Protein AF-A0A0Q8MGS6-F1 (afdb_monomer_lite)

pLDDT: mean 70.95, std 17.88, range [28.62, 94.44]

Foldseek 3Di:
DDPPDPDPVPLLVLLVVLLVVLLVVLVVVLVVVVVPDDLVSSLVVLQVQLVVLLADLFLSSLSNSVQSNQQSVCSVVVHHRCPCVVVVSDPVPFDDPVLLVVLCVLLVVDDDPLVLLVVNLVVLLVVLVVVPDDPVVSLVVSLVVLVSRLSSLVVRLSGPVRPHDSVSSNSSVSNNVSSVVVSVVSPPPPPPPPDDDDDDDDDDDDDDDDDDDDDDDD

Secondary structure (DSSP, 8-state):
----PPPHHHHHHHHHHHHHHHHHHHHHHHHHHHTTS-HHHHHHHHHHHHHHHTT-S-HHHHHHHHHHHHHHHHHHTTSPTTTTGGGGG-GGGPPPHHHHHHHHHHHTTPPPPHHHHHHHHHHHHHHHHHT---HHHHHHHHHHHHHHHHHHHHHHTT-TTS---HHHHHHHHHHHHHHHHHHHHHS---------PPP-------------------

Structure (mmCIF, N/CA/C/O backbone):
data_AF-A0A0Q8MGS6-F1
#
_entry.id   AF-A0A0Q8MGS6-F1
#
loop_
_atom_site.group_PDB
_atom_site.id
_atom_site.type_symbol
_atom_site.label_atom_id
_atom_site.label_alt_id
_atom_site.label_comp_id
_atom_site.label_asym_id
_atom_site.label_entity_id
_atom_site.label_seq_id
_atom_site.pdbx_PDB_ins_code
_atom_site.Cartn_x
_atom_site.Cartn_y
_atom_site.Cartn_z
_atom_site.occupancy
_atom_site.B_iso_or_equiv
_atom_site.auth_seq_id
_atom_site.auth_comp_id
_atom_site.auth_asym_id
_atom_site.auth_atom_id
_atom_site.pdbx_PDB_model_num
ATOM 1 N N . MET A 1 1 ? 35.140 -7.100 -9.677 1.00 34.22 1 MET A N 1
ATOM 2 C CA . MET A 1 1 ? 33.732 -6.652 -9.691 1.00 34.22 1 MET A CA 1
ATOM 3 C C . MET A 1 1 ? 33.364 -6.262 -8.269 1.00 34.22 1 MET A C 1
ATOM 5 O O . MET A 1 1 ? 33.044 -7.124 -7.466 1.00 34.22 1 MET A O 1
ATOM 9 N N . THR A 1 2 ? 33.538 -4.992 -7.910 1.00 31.31 2 THR A N 1
ATOM 10 C CA . THR A 1 2 ? 33.177 -4.478 -6.583 1.00 31.31 2 THR A CA 1
ATOM 11 C C . THR A 1 2 ? 31.706 -4.091 -6.613 1.00 31.31 2 THR A C 1
ATOM 13 O O . THR A 1 2 ? 31.355 -3.016 -7.091 1.00 31.31 2 THR A O 1
ATOM 16 N N . SER A 1 3 ? 30.851 -5.006 -6.158 1.00 33.94 3 SER A N 1
ATOM 17 C CA . SER A 1 3 ? 29.476 -4.692 -5.777 1.00 33.94 3 SER A CA 1
ATOM 18 C C . SER A 1 3 ? 29.542 -3.797 -4.546 1.00 33.94 3 SER A C 1
ATOM 20 O O . SER A 1 3 ? 29.720 -4.278 -3.429 1.00 33.94 3 SER A O 1
ATOM 22 N N . THR A 1 4 ? 29.481 -2.486 -4.749 1.00 37.59 4 THR A N 1
ATOM 23 C CA . THR A 1 4 ? 29.296 -1.521 -3.669 1.00 37.59 4 THR A CA 1
ATOM 24 C C . THR A 1 4 ? 27.859 -1.679 -3.182 1.00 37.59 4 THR A C 1
ATOM 26 O O . THR A 1 4 ? 26.944 -1.063 -3.723 1.00 37.59 4 THR A O 1
ATOM 29 N N . SER A 1 5 ? 27.643 -2.559 -2.200 1.00 38.12 5 SER A N 1
ATOM 30 C CA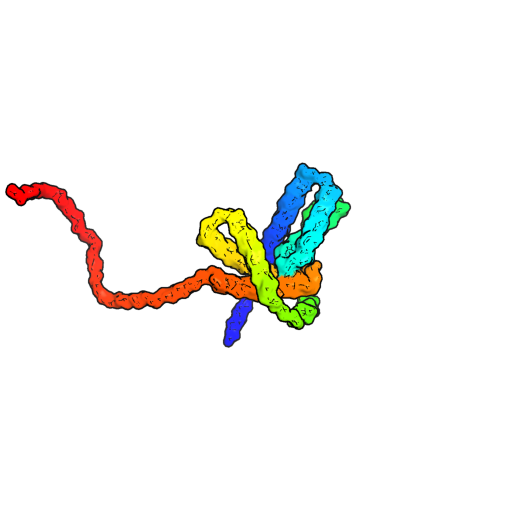 . SER A 1 5 ? 26.389 -2.559 -1.449 1.00 38.12 5 SER A CA 1
ATOM 31 C C . SER A 1 5 ? 26.172 -1.144 -0.907 1.00 38.12 5 SER A C 1
ATOM 33 O O . SER A 1 5 ? 27.113 -0.576 -0.338 1.00 38.12 5 SER A O 1
ATOM 35 N N . PRO A 1 6 ? 24.984 -0.543 -1.084 1.00 40.66 6 PRO A N 1
ATOM 36 C CA . PRO A 1 6 ? 24.684 0.715 -0.423 1.00 40.66 6 PRO A CA 1
ATOM 37 C C . PRO A 1 6 ? 24.857 0.524 1.093 1.00 40.66 6 PRO A C 1
ATOM 39 O O . PRO A 1 6 ? 24.578 -0.565 1.607 1.00 40.66 6 PRO A O 1
ATOM 42 N N . PRO A 1 7 ? 25.352 1.539 1.823 1.00 42.97 7 PRO A N 1
ATOM 43 C CA . PRO A 1 7 ? 25.449 1.457 3.272 1.00 42.97 7 PRO A CA 1
ATOM 44 C C . PRO A 1 7 ? 24.048 1.174 3.814 1.00 42.97 7 PRO A C 1
ATOM 46 O O . PRO A 1 7 ? 23.102 1.897 3.499 1.00 42.97 7 PRO A O 1
ATOM 49 N N . VAL A 1 8 ? 23.938 0.098 4.593 1.00 49.09 8 VAL A N 1
ATOM 50 C CA . VAL A 1 8 ? 22.684 -0.510 5.068 1.00 49.09 8 VAL A CA 1
ATOM 51 C C . VAL A 1 8 ? 21.695 0.528 5.633 1.00 49.09 8 VAL A C 1
ATOM 53 O O . VAL A 1 8 ? 20.499 0.381 5.449 1.00 49.09 8 VAL A O 1
ATOM 56 N N . GLY A 1 9 ? 22.166 1.654 6.185 1.00 48.03 9 GLY A N 1
ATOM 57 C CA . GLY A 1 9 ? 21.299 2.721 6.705 1.00 48.03 9 GLY A CA 1
ATOM 58 C C . GLY A 1 9 ? 20.626 3.657 5.682 1.00 48.03 9 GLY A C 1
ATOM 59 O O . GLY A 1 9 ? 19.610 4.260 6.014 1.00 48.03 9 GLY A O 1
ATOM 60 N N . ILE A 1 10 ? 21.141 3.816 4.454 1.00 44.06 10 ILE A N 1
ATOM 61 C CA . ILE A 1 10 ? 20.558 4.772 3.482 1.00 44.06 10 ILE A CA 1
ATOM 62 C C . ILE A 1 10 ? 19.331 4.176 2.788 1.00 44.06 10 ILE A C 1
ATOM 64 O O . ILE A 1 10 ? 18.312 4.851 2.661 1.00 44.06 10 ILE A O 1
ATOM 68 N N . ALA A 1 11 ? 19.411 2.910 2.368 1.00 48.91 11 ALA A N 1
ATOM 69 C CA . ALA A 1 11 ? 18.271 2.210 1.777 1.00 48.91 11 ALA A CA 1
ATOM 70 C C . ALA A 1 11 ? 17.111 2.123 2.782 1.00 48.91 11 ALA A C 1
ATOM 72 O O . ALA A 1 11 ? 15.979 2.455 2.441 1.00 48.91 11 ALA A O 1
ATOM 73 N N . ASP A 1 12 ? 17.420 1.809 4.042 1.00 57.38 12 ASP A N 1
ATOM 74 C CA . ASP A 1 12 ? 16.446 1.748 5.133 1.00 57.38 12 ASP A CA 1
ATOM 75 C C . ASP A 1 12 ? 15.778 3.109 5.396 1.00 57.38 12 ASP A C 1
ATOM 77 O O . ASP A 1 12 ? 14.566 3.184 5.594 1.00 57.38 12 ASP A O 1
ATOM 81 N N . SER A 1 13 ? 16.537 4.208 5.320 1.00 55.41 13 SER A N 1
ATOM 82 C CA . SER A 1 13 ? 15.996 5.564 5.472 1.00 55.41 13 SER A CA 1
ATOM 83 C C . SER A 1 13 ? 15.056 5.966 4.329 1.00 55.41 13 SER A C 1
ATOM 85 O O . SER A 1 13 ? 14.054 6.637 4.581 1.00 55.41 13 SER A O 1
ATOM 87 N N . ILE A 1 14 ? 15.340 5.549 3.091 1.00 57.59 14 ILE A N 1
ATOM 88 C CA . ILE A 1 14 ? 14.488 5.835 1.924 1.00 57.59 14 ILE A CA 1
ATOM 89 C C . ILE A 1 14 ? 13.195 5.015 1.991 1.00 57.59 14 ILE A C 1
ATOM 91 O O . ILE A 1 14 ? 12.114 5.575 1.814 1.00 57.59 14 ILE A O 1
ATOM 95 N N . VAL A 1 15 ? 13.284 3.720 2.323 1.00 62.41 15 VAL A N 1
ATOM 96 C CA . VAL A 1 15 ? 12.106 2.865 2.560 1.00 62.41 15 VAL A CA 1
ATOM 97 C C . VAL A 1 15 ? 11.234 3.465 3.661 1.00 62.41 15 VAL A C 1
ATOM 99 O O . VAL A 1 15 ? 10.028 3.615 3.474 1.00 62.41 15 VAL A O 1
ATOM 102 N N . ALA A 1 16 ? 11.840 3.867 4.782 1.00 62.50 16 ALA A N 1
ATOM 103 C CA . ALA A 1 16 ? 11.127 4.496 5.888 1.00 62.50 16 ALA A CA 1
ATOM 104 C C . ALA A 1 16 ? 10.460 5.815 5.470 1.00 62.50 16 ALA A C 1
ATOM 106 O O . ALA A 1 16 ? 9.315 6.058 5.839 1.00 62.50 16 ALA A O 1
ATOM 107 N N . SER A 1 17 ? 11.130 6.644 4.665 1.00 64.00 17 SER A N 1
ATOM 108 C CA . SER A 1 17 ? 10.582 7.915 4.177 1.00 64.00 17 SER A CA 1
ATOM 109 C C . SER A 1 17 ? 9.400 7.719 3.222 1.00 64.00 17 SER A C 1
ATOM 111 O O . SER A 1 17 ? 8.359 8.360 3.379 1.00 64.00 17 SER A O 1
ATOM 113 N N . ALA A 1 18 ? 9.517 6.802 2.264 1.00 64.50 18 ALA A N 1
ATOM 114 C CA . ALA A 1 18 ? 8.455 6.531 1.305 1.00 64.50 18 ALA A CA 1
ATOM 115 C C . ALA A 1 18 ? 7.261 5.814 1.966 1.00 64.50 18 ALA A C 1
ATOM 117 O O . ALA A 1 18 ? 6.106 6.085 1.630 1.00 64.50 18 ALA A O 1
ATOM 118 N N . ALA A 1 19 ? 7.527 4.975 2.971 1.00 68.94 19 ALA A N 1
ATOM 119 C CA . ALA A 1 19 ? 6.492 4.396 3.809 1.00 68.94 19 ALA A CA 1
ATOM 120 C C . ALA A 1 19 ? 5.789 5.458 4.667 1.00 68.94 19 ALA A C 1
ATOM 122 O O . ALA A 1 19 ? 4.561 5.510 4.677 1.00 68.94 19 ALA A O 1
ATOM 123 N N . ALA A 1 20 ? 6.551 6.348 5.317 1.00 71.19 20 ALA A N 1
ATOM 124 C CA . ALA A 1 20 ? 6.037 7.494 6.070 1.00 71.19 20 ALA A CA 1
ATOM 125 C C . ALA A 1 20 ? 5.093 8.357 5.223 1.00 71.19 20 ALA A C 1
ATOM 127 O O . ALA A 1 20 ? 4.011 8.703 5.689 1.00 71.19 20 ALA A O 1
ATOM 128 N N . ALA A 1 21 ? 5.449 8.636 3.966 1.00 74.12 21 ALA A N 1
ATOM 129 C CA . ALA A 1 21 ? 4.588 9.378 3.049 1.00 74.12 21 ALA A CA 1
ATOM 130 C C . ALA A 1 21 ? 3.230 8.685 2.830 1.00 74.12 21 ALA A C 1
ATOM 132 O O . ALA A 1 21 ? 2.192 9.328 2.954 1.00 74.12 21 ALA A O 1
ATOM 133 N N . ALA A 1 22 ? 3.214 7.369 2.593 1.00 75.88 22 ALA A N 1
ATOM 134 C CA . ALA A 1 22 ? 1.966 6.622 2.423 1.00 75.88 22 ALA A CA 1
ATOM 135 C C . ALA A 1 22 ? 1.060 6.689 3.666 1.00 75.88 22 ALA A C 1
ATOM 137 O O . ALA A 1 22 ? -0.162 6.739 3.546 1.00 75.88 22 ALA A O 1
ATOM 138 N N . ILE A 1 23 ? 1.654 6.711 4.859 1.00 80.94 23 ILE A N 1
ATOM 139 C CA . ILE A 1 23 ? 0.925 6.782 6.133 1.00 80.94 23 ILE A CA 1
ATOM 140 C C . ILE A 1 23 ? 0.380 8.183 6.381 1.00 80.94 23 ILE A C 1
ATOM 142 O O . ILE A 1 23 ? -0.738 8.312 6.870 1.00 80.94 23 ILE A O 1
ATOM 146 N N . ILE A 1 24 ? 1.142 9.221 6.028 1.00 82.50 24 ILE A N 1
ATOM 147 C CA . ILE A 1 24 ? 0.668 10.609 6.062 1.00 82.50 24 ILE A CA 1
ATOM 148 C C . ILE A 1 24 ? -0.557 10.751 5.154 1.00 82.50 24 ILE A C 1
ATOM 150 O O . ILE A 1 24 ? -1.578 11.262 5.604 1.00 82.50 24 ILE A O 1
ATOM 154 N N . GLU A 1 25 ? -0.503 10.210 3.933 1.00 84.62 25 GLU A N 1
ATOM 155 C CA . GLU A 1 25 ? -1.639 10.221 3.001 1.00 84.62 25 GLU A CA 1
ATOM 156 C C . GLU A 1 25 ? -2.880 9.528 3.608 1.00 84.62 25 GLU A C 1
ATOM 158 O O . GLU A 1 25 ? -3.993 10.046 3.521 1.00 84.62 25 GLU A O 1
ATOM 163 N N . VAL A 1 26 ? -2.703 8.393 4.298 1.00 86.38 26 VAL A N 1
ATOM 164 C CA . VAL A 1 26 ? -3.802 7.709 5.008 1.00 86.38 26 VAL A CA 1
ATOM 165 C C . VAL A 1 26 ? -4.332 8.539 6.178 1.00 86.38 26 VAL A C 1
ATOM 167 O O . VAL A 1 26 ? -5.541 8.610 6.398 1.00 86.38 26 VAL A O 1
ATOM 170 N N . HIS A 1 27 ? -3.451 9.191 6.932 1.00 86.56 27 HIS A N 1
ATOM 171 C CA . HIS A 1 27 ? -3.838 10.055 8.042 1.00 86.56 27 HIS A CA 1
ATOM 172 C C . HIS A 1 27 ? -4.691 11.242 7.566 1.00 86.56 27 HIS A C 1
ATOM 174 O O . HIS A 1 27 ? -5.727 11.544 8.164 1.00 86.56 27 HIS A O 1
ATOM 180 N N . GLU A 1 28 ? -4.299 11.876 6.460 1.00 86.94 28 GLU A N 1
ATOM 181 C CA . GLU A 1 28 ? -5.063 12.944 5.810 1.00 86.94 28 GLU A CA 1
ATOM 182 C C . GLU A 1 28 ? -6.435 12.455 5.331 1.00 86.94 28 GLU A C 1
ATOM 184 O O . GLU A 1 28 ? -7.446 13.123 5.570 1.00 86.94 28 GLU A O 1
ATOM 189 N N . GLU A 1 29 ? -6.497 11.265 4.728 1.00 88.75 29 GLU A N 1
ATOM 190 C CA . GLU A 1 29 ? -7.748 10.645 4.283 1.00 88.75 29 GLU A CA 1
ATOM 191 C C . GLU A 1 29 ? -8.711 10.400 5.456 1.00 88.75 29 GLU A C 1
ATOM 193 O O . GLU A 1 29 ? -9.878 10.797 5.402 1.00 88.75 29 GLU A O 1
ATOM 198 N N . ILE A 1 30 ? -8.219 9.826 6.559 1.00 88.50 30 ILE A N 1
ATOM 199 C CA . ILE A 1 30 ? -9.007 9.598 7.781 1.00 88.50 30 ILE A CA 1
ATOM 200 C C . ILE A 1 30 ? -9.549 10.922 8.325 1.00 88.50 30 ILE A C 1
ATOM 202 O O . ILE A 1 30 ? -10.732 11.014 8.669 1.00 88.50 30 ILE A O 1
ATOM 206 N N . HIS A 1 31 ? -8.710 11.960 8.378 1.00 86.56 31 HIS A N 1
ATOM 207 C CA . HIS A 1 31 ? -9.130 13.292 8.802 1.00 86.56 31 HIS A CA 1
ATOM 208 C C . HIS A 1 31 ? -10.197 13.890 7.883 1.00 86.56 31 HIS A C 1
ATOM 210 O O . HIS A 1 31 ? -11.137 14.516 8.378 1.00 86.56 31 HIS A O 1
ATOM 216 N N . GLY A 1 32 ? -10.088 13.687 6.570 1.00 87.00 32 GLY A N 1
ATOM 217 C CA . GLY A 1 32 ? -11.106 14.086 5.601 1.00 87.00 32 GLY A CA 1
ATOM 218 C C . GLY A 1 32 ? -12.437 13.370 5.837 1.00 87.00 32 GLY A C 1
ATOM 219 O O . GLY A 1 32 ? -13.481 14.014 5.942 1.00 87.00 32 GLY A O 1
ATOM 220 N N . LEU A 1 33 ? -12.409 12.047 6.004 1.00 88.31 33 LEU A N 1
ATOM 221 C CA . LEU A 1 33 ? -13.602 11.229 6.241 1.00 88.31 33 LEU A CA 1
ATOM 222 C C . LEU A 1 33 ? -14.304 11.573 7.560 1.00 88.31 33 LEU A C 1
ATOM 224 O O . LEU A 1 33 ? -15.536 11.642 7.604 1.00 88.31 33 LEU A O 1
ATOM 228 N N . ALA A 1 34 ? -13.533 11.835 8.617 1.00 85.69 34 ALA A N 1
ATOM 229 C CA . ALA A 1 34 ? -14.054 12.180 9.938 1.00 85.69 34 ALA A CA 1
ATOM 230 C C . ALA A 1 34 ? -14.862 13.491 9.958 1.00 85.69 34 ALA A C 1
ATOM 232 O O . ALA A 1 34 ? -15.681 13.686 10.853 1.00 85.69 34 ALA A O 1
ATOM 233 N N . ARG A 1 35 ? -14.690 14.376 8.965 1.00 85.75 35 ARG A N 1
ATOM 234 C CA . ARG A 1 35 ? -15.486 15.612 8.835 1.00 85.75 35 ARG A CA 1
ATOM 235 C C . ARG A 1 35 ? -16.927 15.363 8.388 1.00 85.75 35 ARG A C 1
ATOM 237 O O . ARG A 1 35 ? -17.777 16.224 8.594 1.00 85.75 35 ARG A O 1
ATOM 244 N N . HIS A 1 36 ? -17.202 14.218 7.765 1.00 80.88 36 HIS A N 1
ATOM 245 C CA . HIS A 1 36 ? -18.463 13.965 7.058 1.00 80.88 36 HIS A CA 1
ATOM 246 C C . HIS A 1 36 ? -19.200 12.705 7.528 1.00 80.88 36 HIS A C 1
ATOM 248 O O . HIS A 1 36 ? -20.311 12.444 7.068 1.00 80.88 36 HIS A O 1
ATOM 254 N N . ALA A 1 37 ? -18.602 11.906 8.413 1.00 83.62 37 ALA A N 1
ATOM 255 C CA . ALA A 1 37 ? -19.182 10.657 8.891 1.00 83.62 37 ALA A CA 1
ATOM 256 C C . ALA A 1 37 ? -18.892 10.424 10.379 1.00 83.62 37 ALA A C 1
ATOM 258 O O . ALA A 1 37 ? -17.835 10.782 10.893 1.00 83.62 37 ALA A O 1
ATOM 259 N N . GLY A 1 38 ? -19.824 9.756 11.065 1.00 87.81 38 GLY A N 1
ATOM 260 C CA . GLY A 1 38 ? -19.565 9.208 12.395 1.00 87.81 38 GLY A CA 1
ATOM 261 C C . GLY A 1 38 ? -18.533 8.074 12.346 1.00 87.81 38 GLY A C 1
ATOM 262 O O . GLY A 1 38 ? -18.307 7.471 11.296 1.00 87.81 38 GLY A O 1
ATOM 263 N N . ARG A 1 39 ? -17.939 7.737 13.498 1.00 88.12 39 ARG A N 1
ATOM 264 C CA . ARG A 1 39 ? -16.854 6.742 13.626 1.00 88.12 39 ARG A CA 1
ATOM 265 C C . ARG A 1 39 ? -17.128 5.427 12.889 1.00 88.12 39 ARG A C 1
ATOM 267 O O . ARG A 1 39 ? -16.263 4.957 12.164 1.00 88.12 39 ARG A O 1
ATOM 274 N N . ALA A 1 40 ? -18.326 4.858 13.036 1.00 89.81 40 ALA A N 1
ATOM 275 C CA . ALA A 1 40 ? -18.696 3.612 12.360 1.00 89.81 40 ALA A CA 1
ATOM 276 C C . ALA A 1 40 ? -18.679 3.742 10.824 1.00 89.81 40 ALA A C 1
ATOM 278 O O . ALA A 1 40 ? -18.224 2.834 10.135 1.00 89.81 40 ALA A O 1
ATOM 279 N N . GLY A 1 41 ? -19.113 4.889 10.291 1.00 91.88 41 GLY A N 1
ATOM 280 C CA . GLY A 1 41 ? -19.060 5.178 8.857 1.00 91.88 41 GLY A CA 1
ATOM 281 C C . GLY A 1 41 ? -17.633 5.379 8.346 1.00 91.88 41 GLY A C 1
ATOM 282 O O . GLY A 1 41 ? -17.310 4.917 7.256 1.00 91.88 41 GLY A O 1
ATOM 283 N N . VAL A 1 42 ? -16.760 6.006 9.145 1.00 92.94 42 VAL A N 1
ATOM 284 C CA . VAL A 1 42 ? -15.324 6.105 8.831 1.00 92.94 42 VAL A CA 1
ATOM 285 C C . VAL A 1 42 ? -14.700 4.710 8.786 1.00 92.94 42 VAL A C 1
ATOM 287 O O . VAL A 1 42 ? -14.099 4.359 7.781 1.00 92.94 42 VAL A O 1
ATOM 290 N N . VAL A 1 43 ? -14.912 3.878 9.813 1.00 94.12 43 VAL A N 1
ATOM 291 C CA . VAL A 1 43 ? -14.402 2.494 9.861 1.00 94.12 43 VAL A CA 1
ATOM 292 C C . VAL A 1 43 ? -14.833 1.687 8.634 1.00 94.12 43 VAL A C 1
ATOM 294 O O . VAL A 1 43 ? -13.999 1.019 8.027 1.00 94.12 43 VAL A O 1
ATOM 297 N N . ALA A 1 44 ? -16.110 1.760 8.246 1.00 93.56 44 ALA A N 1
ATOM 298 C CA . ALA A 1 44 ? -16.617 1.046 7.074 1.00 93.56 44 ALA A CA 1
ATOM 299 C C . ALA A 1 44 ? -15.910 1.481 5.779 1.00 93.56 44 ALA A C 1
ATOM 301 O O .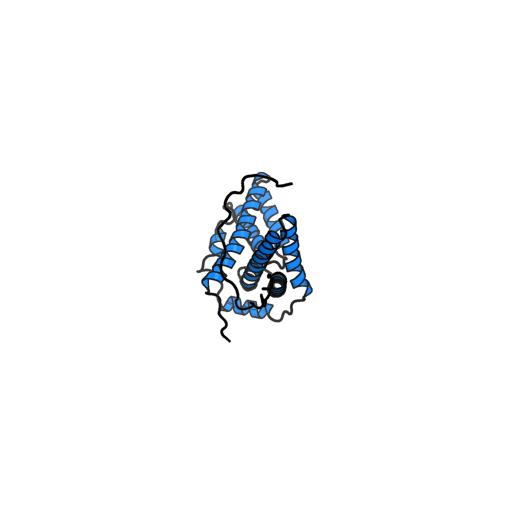 ALA A 1 44 ? -15.438 0.626 5.033 1.00 93.56 44 ALA A O 1
ATOM 302 N N . ARG A 1 45 ? -15.760 2.794 5.557 1.00 93.88 45 ARG A N 1
ATOM 303 C CA . ARG A 1 45 ? -15.073 3.335 4.372 1.00 93.88 45 ARG A CA 1
ATOM 304 C C . ARG A 1 45 ? -13.590 2.987 4.330 1.00 93.88 45 ARG A C 1
ATOM 306 O O . ARG A 1 45 ? -13.083 2.643 3.271 1.00 93.88 45 ARG A O 1
ATOM 313 N N . LEU A 1 46 ? -12.899 3.041 5.470 1.00 93.25 46 LEU A N 1
ATOM 314 C CA . LEU A 1 46 ? -11.489 2.651 5.539 1.00 93.25 46 LEU A CA 1
ATOM 315 C C . LEU A 1 46 ? -11.306 1.174 5.168 1.00 93.25 46 LEU A C 1
ATOM 317 O O . LEU A 1 46 ? -10.375 0.846 4.443 1.00 93.25 46 LEU A O 1
ATOM 321 N N . ARG A 1 47 ? -12.207 0.291 5.621 1.00 94.44 47 ARG A N 1
ATOM 322 C CA . ARG A 1 47 ? -12.174 -1.142 5.277 1.00 94.44 47 ARG A CA 1
ATOM 323 C C . ARG A 1 47 ? -12.476 -1.403 3.806 1.00 94.44 47 ARG A C 1
ATOM 325 O O . ARG A 1 47 ? -11.789 -2.207 3.188 1.00 94.44 47 ARG A O 1
ATOM 332 N N . GLU A 1 48 ? -13.474 -0.721 3.253 1.00 93.62 48 GLU A N 1
ATOM 333 C CA . GLU A 1 48 ? -13.790 -0.777 1.822 1.00 93.62 48 GLU A CA 1
ATOM 334 C C . GLU A 1 48 ? -12.575 -0.355 0.989 1.00 93.62 48 GLU A C 1
ATOM 336 O O . GLU A 1 48 ? -12.104 -1.110 0.139 1.00 93.62 48 GLU A O 1
ATOM 341 N N . ARG A 1 49 ? -11.984 0.796 1.320 1.00 92.00 49 ARG A N 1
ATOM 342 C CA . ARG A 1 49 ? -10.815 1.314 0.614 1.00 92.00 49 ARG A CA 1
ATOM 343 C C . ARG A 1 49 ? -9.584 0.427 0.773 1.00 92.00 49 ARG A C 1
ATOM 345 O O . ARG A 1 49 ? -8.830 0.240 -0.180 1.00 92.00 49 ARG A O 1
ATOM 352 N N . ALA A 1 50 ? -9.378 -0.140 1.959 1.00 90.81 50 ALA A N 1
ATOM 353 C CA . ALA A 1 50 ? -8.316 -1.107 2.180 1.00 90.81 50 ALA A CA 1
ATOM 354 C C . ALA A 1 50 ? -8.471 -2.328 1.262 1.00 90.81 50 ALA A C 1
ATOM 356 O O . ALA A 1 50 ? -7.499 -2.720 0.616 1.00 90.81 50 ALA A O 1
ATOM 357 N N . ALA A 1 51 ? -9.684 -2.877 1.148 1.00 89.88 51 ALA A N 1
ATOM 358 C CA . ALA A 1 51 ? -9.971 -4.036 0.305 1.00 89.88 51 ALA A CA 1
ATOM 359 C C . ALA A 1 51 ? -9.754 -3.754 -1.194 1.00 89.88 51 ALA A C 1
ATOM 361 O O . ALA A 1 51 ? -9.229 -4.608 -1.912 1.00 89.88 51 ALA A O 1
ATOM 362 N N . GLU A 1 52 ? -10.096 -2.550 -1.664 1.00 89.94 52 GLU A N 1
ATOM 363 C CA . GLU A 1 52 ? -9.807 -2.117 -3.039 1.00 89.94 52 GLU A CA 1
ATOM 364 C C . GLU A 1 52 ? -8.300 -2.120 -3.334 1.00 89.94 52 GLU A C 1
ATOM 366 O O . GLU A 1 52 ? -7.864 -2.580 -4.388 1.00 89.94 52 GLU A O 1
ATOM 371 N N . LEU A 1 53 ? -7.495 -1.627 -2.389 1.00 86.50 53 LEU A N 1
ATOM 372 C CA . LEU A 1 53 ? -6.046 -1.499 -2.546 1.00 86.50 53 LEU A CA 1
ATOM 373 C C . LEU A 1 53 ? -5.284 -2.810 -2.284 1.00 86.50 53 LEU A C 1
ATOM 375 O O . LEU A 1 53 ? -4.163 -2.960 -2.769 1.00 86.50 53 LEU A O 1
ATOM 379 N N . ALA A 1 54 ? -5.885 -3.764 -1.564 1.00 83.25 54 ALA A N 1
ATOM 380 C CA . ALA A 1 54 ? -5.259 -5.024 -1.143 1.00 83.25 54 ALA A CA 1
ATOM 381 C C . ALA A 1 54 ? -4.818 -5.931 -2.304 1.00 83.25 54 ALA A C 1
ATOM 383 O O . ALA A 1 54 ? -3.972 -6.801 -2.123 1.00 83.25 54 ALA A O 1
ATOM 384 N N . HIS A 1 55 ? -5.346 -5.713 -3.508 1.00 79.00 55 HIS A N 1
ATOM 385 C CA . HIS A 1 55 ? -5.026 -6.511 -4.696 1.00 79.00 55 HIS A CA 1
ATOM 386 C C . HIS A 1 55 ? -4.067 -5.793 -5.655 1.00 79.00 55 HIS A C 1
ATOM 388 O O . HIS A 1 55 ? -3.759 -6.295 -6.736 1.00 79.00 55 HIS A O 1
ATOM 394 N N . SER A 1 56 ? -3.602 -4.594 -5.294 1.00 79.25 56 SER A N 1
ATOM 395 C CA . SER A 1 56 ? -2.720 -3.816 -6.156 1.00 79.25 56 SER A CA 1
ATOM 396 C C . SER A 1 56 ? -1.320 -4.418 -6.242 1.00 79.25 56 SER A C 1
ATOM 398 O O . SER A 1 56 ? -0.728 -4.806 -5.238 1.00 79.25 56 SER A O 1
ATOM 400 N N . GLY A 1 57 ? -0.730 -4.414 -7.437 1.00 70.12 57 GLY A N 1
ATOM 401 C CA . GLY A 1 57 ? 0.686 -4.743 -7.619 1.00 70.12 57 GLY A CA 1
ATOM 402 C C . GLY A 1 57 ? 1.650 -3.637 -7.165 1.00 70.12 57 GLY A C 1
ATOM 403 O O . GLY A 1 57 ? 2.860 -3.851 -7.192 1.00 70.12 57 GLY A O 1
ATOM 404 N N . ALA A 1 58 ? 1.154 -2.454 -6.780 1.00 77.69 58 ALA A N 1
ATOM 405 C CA . ALA A 1 58 ? 1.985 -1.337 -6.332 1.00 77.69 58 ALA A CA 1
ATOM 406 C C . ALA A 1 58 ? 2.272 -1.415 -4.822 1.00 77.69 58 ALA A C 1
ATOM 408 O O . ALA A 1 58 ? 1.353 -1.479 -4.001 1.00 77.69 58 ALA A O 1
ATOM 409 N N . ALA A 1 59 ? 3.551 -1.320 -4.444 1.00 79.31 59 ALA A N 1
ATOM 410 C CA . ALA A 1 59 ? 4.010 -1.388 -3.052 1.00 79.31 59 ALA A CA 1
ATOM 411 C C . ALA A 1 59 ? 3.312 -0.358 -2.164 1.00 79.31 59 ALA A C 1
ATOM 413 O O . ALA A 1 59 ? 2.868 -0.659 -1.055 1.00 79.31 59 ALA A O 1
ATOM 414 N N . ARG A 1 60 ? 3.216 0.876 -2.663 1.00 82.00 60 ARG A N 1
ATOM 415 C CA . ARG A 1 60 ? 2.598 1.973 -1.921 1.00 82.00 60 ARG A CA 1
ATOM 416 C C . ARG A 1 60 ? 1.126 1.709 -1.622 1.00 82.00 60 ARG A C 1
ATOM 418 O O . ARG A 1 60 ? 0.655 2.055 -0.545 1.00 82.00 60 ARG A O 1
ATOM 425 N N . GLU A 1 61 ? 0.399 1.104 -2.554 1.00 84.12 61 GLU A N 1
ATOM 426 C CA . GLU A 1 61 ? -1.023 0.796 -2.382 1.00 84.12 61 GLU A CA 1
ATOM 427 C C . GLU A 1 61 ? -1.236 -0.343 -1.387 1.00 84.12 61 GLU A C 1
ATOM 429 O O . GLU A 1 61 ? -2.117 -0.234 -0.540 1.00 84.12 61 GLU A O 1
ATOM 434 N N . GLN A 1 62 ? -0.364 -1.352 -1.391 1.00 83.88 62 GLN A N 1
ATOM 435 C CA . GLN A 1 62 ? -0.342 -2.398 -0.363 1.00 83.88 62 GLN A CA 1
ATOM 436 C C . GLN A 1 62 ? -0.073 -1.826 1.035 1.00 83.88 62 GLN A C 1
ATOM 438 O O . GLN A 1 62 ? -0.762 -2.151 2.003 1.00 83.88 62 GLN A O 1
ATOM 443 N N . LEU A 1 63 ? 0.895 -0.912 1.148 1.00 82.69 63 LEU A N 1
ATOM 444 C CA . LEU A 1 63 ? 1.199 -0.253 2.415 1.00 82.69 63 LEU A CA 1
ATOM 445 C C . LEU A 1 63 ? 0.028 0.611 2.907 1.00 82.69 63 LEU A C 1
ATOM 447 O O . LEU A 1 63 ? -0.309 0.577 4.091 1.00 82.69 63 LEU A O 1
ATOM 451 N N . LYS A 1 64 ? -0.618 1.350 1.997 1.00 87.44 64 LYS A N 1
ATOM 452 C CA . LYS A 1 64 ? -1.835 2.112 2.299 1.00 87.44 64 LYS A CA 1
ATOM 453 C C . LYS A 1 64 ? -2.974 1.210 2.741 1.00 87.44 64 LYS A C 1
ATOM 455 O O . LYS A 1 64 ? -3.595 1.513 3.750 1.00 87.44 64 LYS A O 1
ATOM 460 N N . SER A 1 65 ? -3.227 0.116 2.020 1.00 87.56 65 SER A N 1
ATOM 461 C CA . SER A 1 65 ? -4.242 -0.878 2.381 1.00 87.56 65 SER A CA 1
ATOM 462 C C . SER A 1 65 ? -4.055 -1.312 3.834 1.00 87.56 65 SER A C 1
ATOM 464 O O . SER A 1 65 ? -4.956 -1.152 4.656 1.00 87.56 65 SER A O 1
ATOM 466 N N . ARG A 1 66 ? -2.828 -1.702 4.202 1.00 84.69 66 ARG A N 1
ATOM 467 C CA . ARG A 1 66 ? -2.523 -2.133 5.567 1.00 84.69 66 ARG A CA 1
ATOM 468 C C . ARG A 1 66 ? -2.679 -1.023 6.609 1.00 84.69 66 ARG A C 1
ATOM 470 O O . ARG A 1 66 ? -3.170 -1.276 7.709 1.00 84.69 66 ARG A O 1
ATOM 477 N N . ALA A 1 67 ? -2.269 0.201 6.283 1.00 87.56 67 ALA A N 1
ATOM 478 C CA . ALA A 1 67 ? -2.452 1.353 7.161 1.00 87.56 67 ALA A CA 1
ATOM 479 C C . ALA A 1 67 ? -3.941 1.667 7.382 1.00 87.56 67 ALA A C 1
ATOM 481 O O . ALA A 1 67 ? -4.352 1.917 8.514 1.00 87.56 67 ALA A O 1
ATOM 482 N N . LEU A 1 68 ? -4.766 1.580 6.337 1.00 90.50 68 LEU A N 1
ATOM 483 C CA . LEU A 1 68 ? -6.214 1.768 6.419 1.00 90.50 68 LEU A CA 1
ATOM 484 C C . LEU A 1 68 ? -6.883 0.688 7.279 1.00 90.50 68 LEU A C 1
ATOM 486 O O . LEU A 1 68 ? -7.722 1.024 8.113 1.00 90.50 68 LEU A O 1
ATOM 490 N N . GLU A 1 69 ? -6.483 -0.581 7.152 1.00 89.62 69 GLU A N 1
ATOM 491 C CA . GLU A 1 69 ? -6.967 -1.658 8.030 1.00 89.62 69 GLU A CA 1
ATOM 492 C C . GLU A 1 69 ? -6.607 -1.406 9.494 1.00 89.62 69 GLU A C 1
ATOM 494 O O . GLU A 1 69 ? -7.475 -1.448 10.363 1.00 89.62 69 GLU A O 1
ATOM 499 N N . ALA A 1 70 ? -5.336 -1.095 9.770 1.00 88.00 70 ALA A N 1
ATOM 500 C CA . ALA A 1 70 ? -4.869 -0.821 11.125 1.00 88.00 70 ALA A CA 1
ATOM 501 C C . ALA A 1 70 ? -5.598 0.385 11.739 1.00 88.00 70 ALA A C 1
ATOM 503 O O . ALA A 1 70 ? -5.995 0.350 12.904 1.00 88.00 70 ALA A O 1
ATOM 504 N N . ALA A 1 71 ? -5.823 1.436 10.948 1.00 90.06 71 ALA A N 1
ATOM 505 C CA . ALA A 1 71 ? -6.614 2.589 11.348 1.00 90.06 71 ALA A CA 1
ATOM 506 C C . ALA A 1 71 ? -8.078 2.226 11.628 1.00 90.06 71 ALA A C 1
ATOM 508 O O . ALA A 1 71 ? -8.635 2.670 12.633 1.00 90.06 71 ALA A O 1
ATOM 509 N N . ALA A 1 72 ? -8.701 1.423 10.763 1.00 91.12 72 ALA A N 1
ATOM 510 C CA . ALA A 1 72 ? -10.076 0.977 10.936 1.00 91.12 72 ALA A CA 1
ATOM 511 C C . ALA A 1 72 ? -10.239 0.138 12.206 1.00 91.12 72 ALA A C 1
ATOM 513 O O . ALA A 1 72 ? -11.195 0.343 12.955 1.00 91.12 72 ALA A O 1
ATOM 514 N N . ASP A 1 73 ? -9.296 -0.764 12.472 1.00 90.38 73 ASP A N 1
ATOM 515 C CA . ASP A 1 73 ? -9.289 -1.567 13.686 1.00 90.38 73 ASP A CA 1
ATOM 516 C C . ASP A 1 73 ? -9.084 -0.684 14.913 1.00 90.38 73 ASP A C 1
ATOM 518 O O . ASP A 1 73 ? -9.901 -0.730 15.830 1.00 90.38 73 ASP A O 1
ATOM 522 N N . ASP A 1 74 ? -8.072 0.183 14.926 1.00 90.94 74 ASP A N 1
ATOM 523 C CA . ASP A 1 74 ? -7.859 1.127 16.025 1.00 90.94 74 ASP A CA 1
ATOM 524 C C . ASP A 1 74 ? -9.125 1.928 16.350 1.00 90.94 74 ASP A C 1
ATOM 526 O O . ASP A 1 74 ? -9.545 1.976 17.508 1.00 90.94 74 ASP A O 1
ATOM 530 N N . LEU A 1 75 ? -9.794 2.471 15.331 1.00 91.56 75 LEU A N 1
ATOM 531 C CA . LEU A 1 75 ? -11.049 3.196 15.503 1.00 91.56 75 LEU A CA 1
ATOM 532 C C . LEU A 1 75 ? -12.187 2.294 16.003 1.00 91.56 75 LEU A C 1
ATOM 534 O O . LEU A 1 75 ? -12.960 2.724 16.862 1.00 91.56 75 LEU A O 1
ATOM 538 N N . ALA A 1 76 ? -12.298 1.054 15.520 1.00 91.69 76 ALA A N 1
ATOM 539 C CA . ALA A 1 76 ? -13.296 0.091 15.990 1.00 91.69 76 ALA A CA 1
ATOM 540 C C . ALA A 1 76 ? -13.105 -0.261 17.477 1.00 91.69 76 ALA A C 1
ATOM 542 O O . ALA A 1 76 ? -14.083 -0.397 18.209 1.00 91.69 76 ALA A O 1
ATOM 543 N N . TRP A 1 77 ? -11.853 -0.318 17.937 1.00 92.19 77 TRP A N 1
ATOM 544 C CA . TRP A 1 77 ? -11.481 -0.506 19.342 1.00 92.19 77 TRP A CA 1
ATOM 545 C C . TRP A 1 77 ? -11.522 0.790 20.173 1.00 92.19 77 TRP A C 1
ATOM 547 O O . TRP A 1 77 ? -11.176 0.775 21.353 1.00 92.19 77 TRP A O 1
ATOM 557 N N . GLY A 1 78 ? -11.929 1.920 19.585 1.00 89.62 78 GLY A N 1
ATOM 558 C CA . GLY A 1 78 ? -12.025 3.211 20.271 1.00 89.62 78 GLY A CA 1
ATOM 559 C C . GLY A 1 78 ? -10.687 3.919 20.516 1.00 89.62 78 GLY A C 1
ATOM 560 O O . GLY A 1 78 ? -10.650 4.875 21.289 1.00 89.62 78 GLY A O 1
ATOM 561 N N . ARG A 1 79 ? -9.604 3.481 19.867 1.00 90.25 79 ARG A N 1
ATOM 562 C CA . ARG A 1 79 ? -8.287 4.135 19.883 1.00 90.25 79 ARG A CA 1
ATOM 563 C C . ARG A 1 79 ? -8.201 5.242 18.829 1.00 90.25 79 ARG A C 1
ATOM 565 O O . ARG A 1 79 ? -9.056 5.369 17.951 1.00 90.25 79 ARG A O 1
ATOM 572 N N . ALA A 1 80 ? -7.143 6.048 18.914 1.00 87.94 80 ALA A N 1
ATOM 573 C CA . ALA A 1 80 ? -6.755 6.936 17.823 1.00 87.94 80 ALA A CA 1
ATOM 574 C C . ALA A 1 80 ? -6.293 6.105 16.617 1.00 87.94 80 ALA A C 1
ATOM 576 O O . ALA A 1 80 ? -5.623 5.088 16.790 1.00 87.94 80 ALA A O 1
ATOM 577 N N . ALA A 1 81 ? -6.644 6.534 15.405 1.00 86.94 81 ALA A N 1
ATOM 578 C CA . ALA A 1 81 ? -6.234 5.838 14.193 1.00 86.94 81 ALA A CA 1
ATOM 579 C C . ALA A 1 81 ? -4.702 5.785 14.067 1.00 86.94 81 ALA A C 1
ATOM 581 O O . ALA A 1 81 ? -4.029 6.774 14.356 1.00 86.94 81 ALA A O 1
ATOM 582 N N . LEU A 1 82 ? -4.176 4.648 13.594 1.00 83.81 82 LEU A N 1
ATOM 583 C CA . LEU A 1 82 ? -2.739 4.395 13.397 1.00 83.81 82 LEU A CA 1
ATOM 584 C C . LEU A 1 82 ? -1.902 4.438 14.690 1.00 83.81 82 LEU A C 1
ATOM 586 O O . LEU A 1 82 ? -0.686 4.617 14.640 1.00 83.81 82 LEU A O 1
ATOM 590 N N . SER A 1 83 ? -2.524 4.224 15.849 1.00 82.88 83 SER A N 1
ATOM 591 C CA . SER A 1 83 ? -1.868 4.238 17.163 1.00 82.88 83 SER A CA 1
ATOM 592 C C . SER A 1 83 ? -0.706 3.249 17.282 1.00 82.88 83 SER A C 1
ATOM 594 O O . SER A 1 83 ? 0.283 3.537 17.951 1.00 82.88 83 SER A O 1
ATOM 596 N N . ASN A 1 84 ? -0.794 2.109 16.594 1.00 73.62 84 ASN A N 1
ATOM 597 C CA . ASN A 1 84 ? 0.231 1.066 16.632 1.00 73.62 84 ASN A CA 1
ATOM 598 C C . ASN A 1 84 ? 1.229 1.152 15.476 1.00 73.62 84 ASN A C 1
ATOM 600 O O . ASN A 1 84 ? 2.191 0.390 15.435 1.00 73.62 84 ASN A O 1
ATOM 604 N N . TRP A 1 85 ? 1.046 2.077 14.538 1.00 74.12 85 TRP A N 1
ATOM 605 C CA . TRP A 1 85 ? 1.864 2.131 13.334 1.00 74.12 85 TRP A CA 1
ATOM 606 C C . TRP A 1 85 ? 3.365 2.410 13.562 1.00 74.12 85 TRP A C 1
ATOM 608 O O . TRP A 1 85 ? 4.180 1.851 12.828 1.00 74.12 85 TRP A O 1
ATOM 618 N N . PRO A 1 86 ? 3.795 3.161 14.600 1.00 70.31 86 PRO A N 1
ATOM 619 C CA . PRO A 1 86 ? 5.219 3.299 14.918 1.00 70.31 86 PRO A CA 1
ATOM 620 C C . PRO A 1 86 ? 5.945 1.959 15.131 1.00 70.31 86 PRO A C 1
ATOM 622 O O . PRO A 1 86 ? 7.134 1.860 14.843 1.00 70.31 86 PRO A O 1
ATOM 625 N N . THR A 1 87 ? 5.236 0.905 15.559 1.00 67.56 87 THR A N 1
ATOM 626 C CA . THR A 1 87 ? 5.819 -0.440 15.734 1.00 67.56 87 THR A CA 1
ATOM 627 C C . THR A 1 87 ? 6.231 -1.094 14.414 1.00 67.56 87 THR A C 1
ATOM 629 O O . THR A 1 87 ? 7.160 -1.895 14.394 1.00 67.56 87 THR A O 1
ATOM 632 N N . PHE A 1 88 ? 5.625 -0.702 13.289 1.00 65.88 88 PHE A N 1
ATOM 633 C CA . PHE A 1 88 ? 6.023 -1.173 11.961 1.00 65.88 88 PHE A CA 1
ATOM 634 C C . PHE A 1 88 ? 7.469 -0.765 11.615 1.00 65.88 88 PHE A C 1
ATOM 636 O O . PHE A 1 88 ? 8.191 -1.505 10.942 1.00 65.88 88 PHE A O 1
ATOM 643 N N . PHE A 1 89 ? 7.907 0.386 12.131 1.00 66.12 89 PHE A N 1
ATOM 644 C CA . PHE A 1 89 ? 9.244 0.945 11.925 1.00 66.12 89 PHE A CA 1
ATOM 645 C C . PHE A 1 89 ? 10.248 0.586 13.022 1.00 66.12 89 PHE A C 1
ATOM 647 O O . PHE A 1 89 ? 11.406 0.989 12.936 1.00 66.12 89 PHE A O 1
ATOM 654 N N . ALA A 1 90 ? 9.832 -0.148 14.056 1.00 68.31 90 ALA A N 1
ATOM 655 C CA . ALA A 1 90 ? 10.732 -0.537 15.129 1.00 68.31 90 ALA A CA 1
ATOM 656 C C . ALA A 1 90 ? 11.751 -1.572 14.622 1.00 68.31 90 ALA A C 1
ATOM 658 O O . ALA A 1 90 ? 11.374 -2.657 14.178 1.00 68.31 90 ALA A O 1
ATOM 659 N N . GLU A 1 91 ? 13.043 -1.243 14.726 1.00 66.06 91 GLU A N 1
ATOM 660 C CA . GLU A 1 91 ? 14.173 -2.119 14.363 1.00 66.06 91 GLU A CA 1
ATOM 661 C C . GLU A 1 91 ? 14.068 -3.510 14.997 1.00 66.06 91 GLU A C 1
ATOM 663 O O . GLU A 1 91 ? 14.318 -4.528 14.356 1.00 66.06 91 GLU A O 1
ATOM 668 N N . GLU A 1 92 ? 13.638 -3.549 16.254 1.00 65.56 92 GLU A N 1
ATOM 669 C CA . GLU A 1 92 ? 13.490 -4.760 17.065 1.00 65.56 92 GLU A CA 1
ATOM 670 C C . GLU A 1 92 ? 12.415 -5.717 16.524 1.00 65.56 92 GLU A C 1
ATOM 672 O O . GLU A 1 92 ? 12.433 -6.907 16.826 1.00 65.56 92 GLU A O 1
ATOM 677 N N . LEU A 1 93 ? 11.492 -5.207 15.702 1.00 68.94 93 LEU A N 1
ATOM 678 C CA . LEU A 1 93 ? 10.401 -5.955 15.075 1.00 68.94 93 LEU A CA 1
ATOM 679 C C . LEU A 1 93 ? 10.657 -6.203 13.581 1.00 68.94 93 LEU A C 1
ATOM 681 O O . LEU A 1 93 ? 9.721 -6.509 12.828 1.00 68.94 93 LEU A O 1
ATOM 685 N N . ARG A 1 94 ? 11.910 -6.049 13.125 1.00 73.31 94 ARG A N 1
ATOM 686 C CA . ARG A 1 94 ? 12.293 -6.378 11.751 1.00 73.31 94 ARG A CA 1
ATOM 687 C C . ARG A 1 94 ? 12.126 -7.880 11.485 1.00 73.31 94 ARG A C 1
ATOM 689 O O . ARG A 1 94 ? 12.454 -8.703 12.342 1.00 73.31 94 ARG A O 1
ATOM 696 N N . PRO A 1 95 ? 11.665 -8.264 10.282 1.00 79.25 95 PRO A N 1
ATOM 697 C CA . PRO A 1 95 ? 11.573 -9.664 9.895 1.00 79.25 95 PRO A CA 1
ATOM 698 C C . PRO A 1 95 ? 12.925 -10.373 9.974 1.00 79.25 95 PRO A C 1
ATOM 700 O O . PRO A 1 95 ? 13.942 -9.835 9.526 1.00 79.25 95 PRO A O 1
ATOM 703 N N . SER A 1 96 ? 12.931 -11.607 10.479 1.00 84.06 96 SER A N 1
ATOM 704 C CA . SER A 1 96 ? 14.151 -12.411 10.525 1.00 84.06 96 SER A CA 1
ATOM 705 C C . SER A 1 96 ? 14.649 -12.744 9.105 1.00 84.06 96 SER A C 1
ATOM 707 O O . SER A 1 96 ? 13.848 -12.859 8.167 1.00 84.06 96 SER A O 1
ATOM 709 N N . PRO A 1 97 ? 15.968 -12.949 8.913 1.00 84.88 97 PRO A N 1
ATOM 710 C CA . PRO A 1 97 ? 16.512 -13.387 7.628 1.00 84.88 97 PRO A CA 1
ATOM 711 C C . PRO A 1 97 ? 15.874 -14.683 7.109 1.00 84.88 97 PRO A C 1
ATOM 713 O O . PRO A 1 97 ? 15.696 -14.840 5.902 1.00 84.88 97 PRO A O 1
ATOM 716 N N . GLU A 1 98 ? 15.501 -15.591 8.012 1.00 85.62 98 GLU A N 1
ATOM 717 C CA . GLU A 1 98 ? 14.874 -16.875 7.689 1.00 85.62 98 GLU A CA 1
ATOM 718 C C . GLU A 1 98 ? 13.467 -16.695 7.112 1.00 85.62 98 GLU A C 1
ATOM 720 O O . GLU A 1 98 ? 13.174 -17.240 6.046 1.00 85.62 98 GLU A O 1
ATOM 725 N N . SER A 1 99 ? 12.627 -15.865 7.741 1.00 84.12 99 SER A N 1
ATOM 726 C CA . SER A 1 99 ? 11.275 -15.581 7.242 1.00 84.12 99 SER A CA 1
ATOM 727 C C . SER A 1 99 ? 11.308 -14.901 5.870 1.00 84.12 99 SER A C 1
ATOM 729 O O . SER A 1 99 ? 10.509 -15.224 4.990 1.00 84.12 99 SER A O 1
ATOM 731 N N . ARG A 1 100 ? 12.282 -14.010 5.637 1.00 87.31 100 ARG A N 1
ATOM 732 C CA . ARG A 1 100 ? 12.499 -13.399 4.314 1.00 87.31 100 ARG A CA 1
ATOM 733 C C . ARG A 1 100 ? 12.958 -14.434 3.286 1.00 87.31 100 ARG A C 1
ATOM 735 O O . ARG A 1 100 ? 12.480 -14.434 2.154 1.00 87.31 100 ARG A O 1
ATOM 742 N N . ALA A 1 101 ? 13.871 -15.332 3.654 1.00 86.06 101 ALA A N 1
ATOM 743 C CA . ALA A 1 101 ? 14.359 -16.383 2.762 1.00 86.06 101 ALA A CA 1
ATOM 744 C C . ALA A 1 101 ? 13.246 -17.358 2.349 1.00 86.06 101 ALA A C 1
ATOM 746 O O . ALA A 1 101 ? 13.172 -17.751 1.183 1.00 86.06 101 ALA A O 1
ATOM 747 N N . GLU A 1 102 ? 12.359 -17.722 3.274 1.00 87.12 102 GLU A N 1
ATOM 748 C CA . GLU A 1 102 ? 11.190 -18.547 2.980 1.00 87.12 102 GLU A CA 1
ATOM 749 C C . GLU A 1 102 ? 10.274 -17.887 1.952 1.00 87.12 102 GLU A C 1
ATOM 751 O O . GLU A 1 102 ? 9.969 -18.489 0.920 1.00 87.12 102 GLU A O 1
ATOM 756 N N . LEU A 1 103 ? 9.928 -16.623 2.179 1.00 84.62 103 LEU A N 1
ATOM 757 C CA . LEU A 1 103 ? 9.099 -15.851 1.269 1.00 84.62 103 LEU A CA 1
ATOM 758 C C . LEU A 1 103 ? 9.733 -15.730 -0.124 1.00 84.62 103 LEU A C 1
ATOM 760 O O . LEU A 1 103 ? 9.073 -15.957 -1.138 1.00 84.62 103 LEU A O 1
ATOM 764 N N . ARG A 1 104 ? 11.045 -15.473 -0.190 1.00 88.00 104 ARG A N 1
ATOM 765 C CA . ARG A 1 104 ? 11.791 -15.454 -1.456 1.00 88.00 104 ARG A CA 1
ATOM 766 C C . ARG A 1 104 ? 11.648 -16.771 -2.212 1.00 88.00 104 ARG A C 1
ATOM 768 O O . ARG A 1 104 ? 11.420 -16.727 -3.419 1.00 88.00 104 ARG A O 1
ATOM 775 N N . ARG A 1 105 ? 11.710 -17.932 -1.549 1.00 87.00 105 ARG A N 1
ATOM 776 C CA . ARG A 1 105 ? 11.518 -19.235 -2.219 1.00 87.00 105 ARG A CA 1
ATOM 777 C C . ARG A 1 105 ? 10.138 -19.361 -2.872 1.00 87.00 105 ARG A C 1
ATOM 779 O O . ARG A 1 105 ? 10.056 -19.892 -3.975 1.00 87.00 105 ARG A O 1
ATOM 786 N N . LEU A 1 106 ? 9.087 -18.831 -2.245 1.00 85.19 106 LEU A N 1
ATOM 787 C CA . LEU A 1 106 ? 7.711 -18.885 -2.764 1.00 85.19 106 LEU A CA 1
ATOM 788 C C . LEU A 1 106 ? 7.490 -17.981 -3.992 1.00 85.19 106 LEU A C 1
ATOM 790 O O . LEU A 1 106 ? 6.704 -18.306 -4.885 1.00 85.19 106 LEU A O 1
ATOM 794 N N . VAL A 1 107 ? 8.205 -16.855 -4.055 1.00 82.19 107 VAL A N 1
ATOM 795 C CA . VAL A 1 107 ? 8.099 -15.863 -5.139 1.00 82.19 107 VAL A CA 1
ATOM 796 C C . VAL A 1 107 ? 9.071 -16.168 -6.296 1.00 82.19 107 VAL A C 1
ATOM 798 O O . VAL A 1 107 ? 8.783 -15.851 -7.449 1.00 82.19 107 VAL A O 1
ATOM 801 N N . THR A 1 108 ? 10.216 -16.812 -6.032 1.00 72.06 108 THR A N 1
ATOM 802 C CA . THR A 1 108 ? 11.326 -16.945 -6.999 1.00 72.06 108 THR A CA 1
ATOM 803 C C . THR A 1 108 ? 11.067 -17.782 -8.263 1.00 72.06 108 THR A C 1
ATOM 805 O O . THR A 1 108 ? 11.669 -17.421 -9.275 1.00 72.06 108 THR A O 1
ATOM 808 N N . PRO A 1 109 ? 10.158 -18.779 -8.337 1.00 64.31 109 PRO A N 1
ATOM 809 C CA . PRO A 1 109 ? 9.872 -19.404 -9.632 1.00 64.31 109 PRO A CA 1
ATOM 810 C C . PRO A 1 109 ? 9.068 -18.505 -10.596 1.00 64.31 109 PRO A C 1
ATOM 812 O O . PRO A 1 109 ? 8.731 -18.940 -11.692 1.00 64.31 109 PRO A O 1
ATOM 815 N N . TYR A 1 110 ? 8.759 -17.257 -10.231 1.00 65.31 110 TYR A N 1
ATOM 816 C CA . TYR A 1 110 ? 7.994 -16.342 -11.075 1.00 65.31 110 TYR A CA 1
ATOM 817 C C . TYR A 1 110 ? 8.859 -15.632 -12.128 1.00 65.31 110 TYR A C 1
ATOM 819 O O . TYR A 1 110 ? 9.798 -14.909 -11.779 1.00 65.31 110 TYR A O 1
ATOM 827 N N . GLN A 1 111 ? 8.499 -15.799 -13.405 1.00 60.50 111 GLN A N 1
ATOM 828 C CA . GLN A 1 111 ? 8.909 -14.899 -14.482 1.00 60.50 111 GLN A CA 1
ATOM 829 C C . GLN A 1 111 ? 7.868 -13.784 -14.618 1.00 60.50 111 GLN A C 1
ATOM 831 O O . GLN A 1 111 ? 6.686 -14.085 -14.799 1.00 60.50 111 GLN A O 1
ATOM 836 N N . PRO A 1 112 ? 8.273 -12.508 -14.538 1.00 60.12 112 PRO A N 1
ATOM 837 C CA . PRO A 1 112 ? 7.349 -11.416 -14.772 1.00 60.12 112 PRO A CA 1
ATOM 838 C C . PRO A 1 112 ? 6.880 -11.433 -16.227 1.00 60.12 112 PRO A C 1
ATOM 840 O O . PRO A 1 112 ? 7.692 -11.510 -17.144 1.00 60.12 112 PRO A O 1
ATOM 843 N N . ALA A 1 113 ? 5.569 -11.334 -16.450 1.00 60.31 113 ALA A N 1
ATOM 844 C CA . ALA A 1 113 ? 5.072 -10.942 -17.760 1.00 60.31 113 ALA A CA 1
ATOM 845 C C . ALA A 1 113 ? 5.421 -9.460 -17.947 1.00 60.31 113 ALA A C 1
ATOM 847 O O . ALA A 1 113 ? 4.937 -8.628 -17.178 1.00 60.31 113 ALA A O 1
ATOM 848 N N . ASP A 1 114 ? 6.245 -9.124 -18.943 1.00 60.22 114 ASP A N 1
ATOM 849 C CA . ASP A 1 114 ? 6.716 -7.754 -19.224 1.00 60.22 114 ASP A CA 1
ATOM 850 C C . ASP A 1 114 ? 5.587 -6.696 -19.198 1.00 60.22 114 ASP A C 1
ATOM 852 O O . ASP A 1 114 ? 5.792 -5.549 -18.798 1.00 60.22 114 ASP A O 1
ATOM 856 N N . ALA A 1 115 ? 4.360 -7.103 -19.545 1.00 62.53 115 ALA A N 1
ATOM 857 C CA . ALA A 1 115 ? 3.149 -6.288 -19.483 1.00 62.53 115 ALA A CA 1
ATOM 858 C C . ALA A 1 115 ? 2.801 -5.758 -18.075 1.00 62.53 115 ALA A C 1
ATOM 860 O O . ALA A 1 115 ? 2.388 -4.607 -17.942 1.00 62.53 115 ALA A O 1
ATOM 861 N N . VAL A 1 116 ? 2.984 -6.556 -17.017 1.00 64.88 116 VAL A N 1
ATOM 862 C CA . VAL A 1 116 ? 2.721 -6.134 -15.626 1.00 64.88 116 VAL A CA 1
ATOM 863 C C . VAL A 1 116 ? 3.679 -5.022 -15.225 1.00 64.88 116 VAL A C 1
ATOM 865 O O . VAL A 1 116 ? 3.274 -3.993 -14.685 1.00 64.88 116 VAL A O 1
ATOM 868 N N . ALA A 1 117 ? 4.958 -5.230 -15.522 1.00 64.44 117 ALA A N 1
ATOM 869 C CA . ALA A 1 117 ? 6.028 -4.330 -15.139 1.00 64.44 117 ALA A CA 1
ATOM 870 C C . ALA A 1 117 ? 5.853 -2.953 -15.814 1.00 64.44 117 ALA A C 1
ATOM 872 O O . ALA A 1 117 ? 5.994 -1.910 -15.172 1.00 64.44 117 ALA A O 1
ATOM 873 N N . ALA A 1 118 ? 5.438 -2.952 -17.086 1.00 68.81 118 ALA A N 1
ATOM 874 C CA . ALA A 1 118 ? 5.079 -1.745 -17.824 1.00 68.81 118 ALA A CA 1
ATOM 875 C C . ALA A 1 118 ? 3.810 -1.060 -17.280 1.00 68.81 118 ALA A C 1
ATOM 877 O O . ALA A 1 118 ? 3.768 0.167 -17.191 1.00 68.81 118 ALA A O 1
ATOM 878 N N . SER A 1 119 ? 2.793 -1.829 -16.876 1.00 71.56 119 SER A N 1
ATOM 879 C CA . SER A 1 119 ? 1.536 -1.281 -16.348 1.00 71.56 119 SER A CA 1
ATOM 880 C C . SER A 1 119 ? 1.733 -0.521 -15.034 1.00 71.56 119 SER A C 1
ATOM 882 O O . SER A 1 119 ? 1.107 0.520 -14.826 1.00 71.56 119 SER A O 1
ATOM 884 N N . VAL A 1 120 ? 2.611 -1.005 -14.149 1.00 68.19 120 VAL A N 1
ATOM 885 C CA . VAL A 1 120 ? 2.919 -0.330 -12.876 1.00 68.19 120 VAL A CA 1
ATOM 886 C C . VAL A 1 120 ? 3.614 1.007 -13.133 1.00 68.19 120 VAL A C 1
ATOM 888 O O . VAL A 1 120 ? 3.181 2.033 -12.609 1.00 68.19 120 VAL A O 1
ATOM 891 N N . ALA A 1 121 ? 4.630 1.024 -14.001 1.00 70.88 121 ALA A N 1
ATOM 892 C CA . ALA A 1 121 ? 5.311 2.256 -14.396 1.00 70.88 121 ALA A CA 1
ATOM 893 C C . ALA A 1 121 ? 4.343 3.271 -15.036 1.00 70.88 121 ALA A C 1
ATOM 895 O O . ALA A 1 121 ? 4.306 4.432 -14.627 1.00 70.88 121 ALA A O 1
ATOM 896 N N . ALA A 1 122 ? 3.490 2.819 -15.962 1.00 75.94 122 ALA A N 1
ATOM 897 C CA . ALA A 1 122 ? 2.477 3.658 -16.604 1.00 75.94 122 ALA A CA 1
ATOM 898 C C . ALA A 1 122 ? 1.480 4.257 -15.595 1.00 75.94 122 ALA A C 1
ATOM 900 O O . ALA A 1 122 ? 1.089 5.416 -15.715 1.00 75.94 122 ALA A O 1
ATOM 901 N N . SER A 1 123 ? 1.104 3.493 -14.566 1.00 72.38 123 SER A N 1
ATOM 902 C CA . SER A 1 123 ? 0.178 3.943 -13.519 1.00 72.38 123 SER A CA 1
ATOM 903 C C . SER A 1 123 ? 0.777 5.026 -12.616 1.00 72.38 123 SER A C 1
ATOM 905 O O . SER A 1 123 ? 0.045 5.879 -12.112 1.00 72.38 123 SER A O 1
ATOM 907 N N . ILE A 1 124 ? 2.095 5.005 -12.400 1.00 70.00 124 ILE A N 1
ATOM 908 C CA . ILE A 1 124 ? 2.825 6.043 -11.653 1.00 70.00 124 ILE A CA 1
ATOM 909 C C . ILE A 1 124 ? 2.970 7.302 -12.509 1.00 70.00 124 ILE A C 1
ATOM 911 O O . ILE A 1 124 ? 2.713 8.406 -12.031 1.00 70.00 124 ILE A O 1
ATOM 915 N N . GLU A 1 125 ? 3.326 7.139 -13.785 1.00 73.38 125 GLU A N 1
ATOM 916 C CA . GLU A 1 125 ? 3.435 8.242 -14.746 1.00 73.38 125 GLU A CA 1
ATOM 917 C C . GLU A 1 125 ? 2.108 8.984 -14.916 1.00 73.38 125 GLU A C 1
ATOM 919 O O . GLU A 1 125 ? 2.082 10.213 -14.865 1.00 73.38 125 GLU A O 1
ATOM 924 N N . ALA A 1 126 ? 0.999 8.252 -15.045 1.00 76.06 126 ALA A N 1
ATOM 925 C CA . ALA A 1 126 ? -0.330 8.838 -15.182 1.00 76.06 126 ALA A CA 1
ATOM 926 C C . ALA A 1 126 ? -0.701 9.734 -13.989 1.00 76.06 126 ALA A C 1
ATOM 928 O O . ALA A 1 126 ? -1.256 10.811 -14.191 1.00 76.06 126 ALA A O 1
ATOM 929 N N . ARG A 1 127 ? -0.358 9.325 -12.759 1.00 70.00 127 ARG A N 1
ATOM 930 C CA . ARG A 1 127 ? -0.618 10.117 -11.544 1.00 70.00 127 ARG A CA 1
ATOM 931 C C . ARG A 1 127 ? 0.196 11.405 -11.512 1.00 70.00 127 ARG A C 1
ATOM 933 O O . ARG A 1 127 ? -0.345 12.453 -11.205 1.00 70.00 127 ARG A O 1
ATOM 940 N N . LEU A 1 128 ? 1.473 11.343 -11.881 1.00 67.94 128 LEU A N 1
ATOM 941 C CA . LEU A 1 128 ? 2.344 12.523 -11.891 1.00 67.94 128 LEU A CA 1
ATOM 942 C C . LEU A 1 128 ? 1.963 13.532 -12.981 1.00 67.94 128 LEU A C 1
ATOM 944 O O . LEU A 1 128 ? 2.127 14.734 -12.798 1.00 67.94 128 LEU A O 1
ATOM 948 N N . LEU A 1 129 ? 1.447 13.059 -14.118 1.00 69.62 129 LEU A N 1
ATOM 949 C CA . LEU A 1 129 ? 0.994 13.929 -15.206 1.00 69.62 129 LEU A CA 1
ATOM 950 C C . LEU A 1 129 ? -0.312 14.669 -14.878 1.00 69.62 129 LEU A C 1
ATOM 952 O O . LEU A 1 129 ? -0.552 15.735 -15.442 1.00 69.62 129 LEU A O 1
ATOM 956 N N . GLN A 1 130 ? -1.133 14.145 -13.962 1.00 67.94 130 GLN A N 1
ATOM 957 C CA . GLN A 1 130 ? -2.348 14.825 -13.495 1.00 67.94 130 GLN A CA 1
ATOM 958 C C . GLN A 1 130 ? -2.043 16.097 -12.684 1.00 67.94 130 GLN A C 1
ATOM 960 O O . GLN A 1 130 ? -2.874 17.002 -12.662 1.00 67.94 130 GLN A O 1
ATOM 965 N N . ASP A 1 131 ? -0.839 16.213 -12.114 1.00 60.75 131 ASP A N 1
ATOM 966 C CA . ASP A 1 131 ? -0.428 17.346 -11.272 1.00 60.75 131 ASP A CA 1
ATOM 967 C C . ASP A 1 131 ? 0.107 18.564 -12.067 1.00 60.75 131 ASP A C 1
ATOM 969 O O . ASP A 1 131 ? 0.422 19.601 -11.484 1.00 60.75 131 ASP A O 1
ATOM 973 N N . GLY A 1 132 ? 0.171 18.488 -13.405 1.00 54.19 132 GLY A N 1
ATOM 974 C CA . GLY A 1 132 ? 0.244 19.668 -14.286 1.00 54.19 132 GLY A CA 1
ATOM 975 C C . GLY A 1 132 ? 1.518 20.533 -14.233 1.00 54.19 132 GLY A C 1
ATOM 976 O O . GLY A 1 132 ? 1.441 21.731 -14.503 1.00 54.19 132 GLY A O 1
ATOM 977 N N . GLY A 1 133 ? 2.685 19.972 -13.896 1.00 61.25 133 GLY A N 1
ATOM 978 C CA . GLY A 1 133 ? 3.955 20.716 -13.814 1.00 61.25 133 GLY A CA 1
ATOM 979 C C . GLY A 1 133 ? 4.740 20.865 -15.133 1.00 61.25 133 GLY A C 1
ATOM 980 O O . GLY A 1 133 ? 4.564 20.094 -16.076 1.00 61.25 133 GLY A O 1
ATOM 981 N N . ASP A 1 134 ? 5.677 21.827 -15.173 1.00 70.44 134 ASP A N 1
ATOM 982 C CA . ASP A 1 134 ? 6.658 22.000 -16.264 1.00 70.44 134 ASP A CA 1
ATOM 983 C C . ASP A 1 134 ? 7.406 20.691 -16.575 1.00 70.44 134 ASP A C 1
ATOM 985 O O . ASP A 1 134 ? 7.849 19.988 -15.664 1.00 70.44 134 ASP A O 1
ATOM 989 N N . SER A 1 135 ? 7.641 20.389 -17.861 1.00 67.62 135 SER A N 1
ATOM 990 C CA . SER A 1 135 ? 8.168 19.086 -18.314 1.00 67.62 135 SER A CA 1
ATOM 991 C C . SER A 1 135 ? 9.507 18.681 -17.683 1.00 67.62 135 SER A C 1
ATOM 993 O O . SER A 1 135 ? 9.763 17.494 -17.485 1.00 67.62 135 SER A O 1
ATOM 995 N N . PHE A 1 136 ? 10.366 19.647 -17.343 1.00 65.25 136 PHE A N 1
ATOM 996 C CA . PHE A 1 136 ? 11.640 19.377 -16.668 1.00 65.25 136 PHE A CA 1
ATOM 997 C C . PHE A 1 136 ? 11.444 18.995 -15.193 1.00 65.25 136 PHE A C 1
ATOM 999 O O . PHE A 1 136 ? 12.050 18.038 -14.706 1.00 65.25 136 PHE A O 1
ATOM 1006 N N . THR A 1 137 ? 10.562 19.710 -14.495 1.00 73.75 137 THR A N 1
ATOM 1007 C CA . THR A 1 137 ? 10.173 19.411 -13.112 1.00 73.75 137 THR A CA 1
ATOM 1008 C C . THR A 1 137 ? 9.455 18.065 -13.042 1.00 73.75 137 THR A C 1
ATOM 1010 O O . THR A 1 137 ? 9.804 17.241 -12.200 1.00 73.75 137 THR A O 1
ATOM 1013 N N . ALA A 1 138 ? 8.559 17.789 -13.993 1.00 71.62 138 ALA A N 1
ATOM 1014 C CA . ALA A 1 138 ? 7.851 16.518 -14.113 1.00 71.62 138 ALA A CA 1
ATOM 1015 C C . ALA A 1 138 ? 8.808 15.334 -14.346 1.00 71.62 138 ALA A C 1
ATOM 1017 O O . ALA A 1 138 ? 8.673 14.298 -13.702 1.00 71.62 138 ALA A O 1
ATOM 1018 N N . ALA A 1 139 ? 9.827 15.482 -15.203 1.00 71.88 139 ALA A N 1
ATOM 1019 C CA . ALA A 1 139 ? 10.817 14.426 -15.443 1.00 71.88 139 ALA A CA 1
ATOM 1020 C C . ALA A 1 139 ? 11.676 14.124 -14.202 1.00 71.88 139 ALA A C 1
ATOM 1022 O O . ALA A 1 139 ? 11.972 12.961 -13.903 1.00 71.88 139 ALA A O 1
ATOM 1023 N N . ARG A 1 140 ? 12.063 15.163 -13.450 1.00 79.19 140 ARG A N 1
ATOM 1024 C CA . ARG A 1 140 ? 12.790 14.997 -12.187 1.00 79.19 140 ARG A CA 1
ATOM 1025 C C . ARG A 1 140 ? 11.918 14.319 -11.129 1.00 79.19 140 ARG A C 1
ATOM 1027 O O . ARG A 1 140 ? 12.362 13.340 -10.536 1.00 79.19 140 ARG A O 1
ATOM 1034 N N . GLN A 1 141 ? 10.690 14.797 -10.939 1.00 78.38 141 GLN A N 1
ATOM 1035 C CA . GLN A 1 141 ? 9.724 14.206 -10.010 1.00 78.38 141 GLN A CA 1
ATOM 1036 C C . GLN A 1 141 ? 9.431 12.748 -10.363 1.00 78.38 141 GLN A C 1
ATOM 1038 O O . GLN A 1 141 ? 9.406 11.904 -9.475 1.00 78.38 141 GLN A O 1
ATOM 1043 N N . LEU A 1 142 ? 9.297 12.425 -11.653 1.00 79.56 142 LEU A N 1
ATOM 1044 C CA . LEU A 1 142 ? 9.136 11.052 -12.125 1.00 79.56 142 LEU A CA 1
ATOM 1045 C C . LEU A 1 142 ? 10.350 10.185 -11.793 1.00 79.56 142 LEU A C 1
ATOM 1047 O O . LEU A 1 142 ? 10.187 9.074 -11.307 1.00 79.56 142 LEU A O 1
ATOM 1051 N N . THR A 1 143 ? 11.565 10.691 -11.999 1.00 80.88 143 THR A N 1
ATOM 1052 C CA . THR A 1 143 ? 12.797 9.963 -11.650 1.00 80.88 143 THR A CA 1
ATOM 1053 C C . THR A 1 143 ? 12.862 9.669 -10.149 1.00 80.88 143 THR A C 1
ATOM 1055 O O . THR A 1 143 ? 13.165 8.541 -9.757 1.00 80.88 143 THR A O 1
ATOM 1058 N N . GLU A 1 144 ? 12.558 10.666 -9.313 1.00 80.31 144 GLU A N 1
ATOM 1059 C CA . GLU A 1 144 ? 12.509 10.526 -7.853 1.00 80.31 144 GLU A CA 1
ATOM 1060 C C . GLU A 1 144 ? 11.428 9.508 -7.449 1.00 80.31 144 GLU A C 1
ATOM 1062 O O . GLU A 1 144 ? 11.723 8.560 -6.726 1.00 80.31 144 GLU A O 1
ATOM 1067 N N . ARG A 1 145 ? 10.215 9.595 -8.011 1.00 78.00 145 ARG A N 1
ATOM 1068 C CA . ARG A 1 145 ? 9.118 8.668 -7.683 1.00 78.00 145 ARG A CA 1
ATOM 1069 C C . ARG A 1 145 ? 9.324 7.243 -8.163 1.00 78.00 145 ARG A C 1
ATOM 1071 O O . ARG A 1 145 ? 8.990 6.321 -7.427 1.00 78.00 145 ARG A O 1
ATOM 1078 N N . LEU A 1 146 ? 9.885 7.051 -9.354 1.00 79.81 146 LEU A N 1
ATOM 1079 C CA . LEU A 1 146 ? 10.274 5.724 -9.827 1.00 79.81 146 LEU A CA 1
ATOM 1080 C C . LEU A 1 146 ? 11.350 5.129 -8.913 1.00 79.81 146 LEU A C 1
ATOM 1082 O O . LEU A 1 146 ? 11.266 3.956 -8.572 1.00 79.81 146 LEU A O 1
ATOM 1086 N N . SER A 1 147 ? 12.321 5.935 -8.473 1.00 80.38 147 SER A N 1
ATOM 1087 C CA . SER A 1 147 ? 13.371 5.480 -7.551 1.00 80.38 147 SER A CA 1
ATOM 1088 C C . SER A 1 147 ? 12.799 5.084 -6.187 1.00 80.38 147 SER A C 1
ATOM 1090 O O . SER A 1 147 ? 13.110 4.001 -5.695 1.00 80.38 147 SER A O 1
ATOM 1092 N N . ASP A 1 148 ? 11.924 5.913 -5.609 1.00 78.56 148 ASP A N 1
ATOM 1093 C CA . ASP A 1 148 ? 11.234 5.611 -4.349 1.00 78.56 148 ASP A CA 1
ATOM 1094 C C . ASP A 1 148 ? 10.411 4.322 -4.457 1.00 78.56 148 ASP A C 1
ATOM 1096 O O . ASP A 1 148 ? 10.438 3.486 -3.555 1.00 78.56 148 ASP A O 1
ATOM 1100 N N . GLU A 1 149 ? 9.682 4.144 -5.562 1.00 80.69 149 GLU A N 1
ATOM 1101 C CA . GLU A 1 149 ? 8.830 2.974 -5.756 1.00 80.69 149 GLU A CA 1
ATOM 1102 C C . GLU A 1 149 ? 9.648 1.697 -5.984 1.00 80.69 149 GLU A C 1
ATOM 1104 O O . GLU A 1 149 ? 9.274 0.655 -5.459 1.00 80.69 149 GLU A O 1
ATOM 1109 N N . ILE A 1 150 ? 10.785 1.755 -6.691 1.00 78.69 150 ILE A N 1
ATOM 1110 C CA . ILE A 1 150 ? 11.708 0.609 -6.808 1.00 78.69 150 ILE A CA 1
ATOM 1111 C C . ILE A 1 150 ? 12.181 0.180 -5.420 1.00 78.69 150 ILE A C 1
ATOM 1113 O O . ILE A 1 150 ? 12.116 -1.000 -5.081 1.00 78.69 150 ILE A O 1
ATOM 1117 N N . VAL A 1 151 ? 12.628 1.142 -4.608 1.00 77.62 151 VAL A N 1
ATOM 1118 C CA . VAL A 1 151 ? 13.123 0.882 -3.252 1.00 77.62 151 VAL A CA 1
ATOM 1119 C C . VAL A 1 151 ? 12.017 0.301 -2.370 1.00 77.62 151 VAL A C 1
ATOM 1121 O O . VAL A 1 151 ? 12.244 -0.691 -1.678 1.00 77.62 151 VAL A O 1
ATOM 1124 N N . LEU A 1 152 ? 10.806 0.860 -2.439 1.00 77.69 152 LEU A N 1
ATOM 1125 C CA . LEU A 1 152 ? 9.645 0.326 -1.732 1.00 77.69 152 LEU A CA 1
ATOM 1126 C C . LEU A 1 152 ? 9.274 -1.080 -2.202 1.00 77.69 152 LEU A C 1
ATOM 1128 O O . LEU A 1 152 ? 9.039 -1.942 -1.363 1.00 77.69 152 LEU A O 1
ATOM 1132 N N . GLN A 1 153 ? 9.219 -1.340 -3.509 1.00 81.38 153 GLN A N 1
ATOM 1133 C CA . GLN A 1 153 ? 8.882 -2.668 -4.016 1.00 81.38 153 GLN A CA 1
ATOM 1134 C C . GLN A 1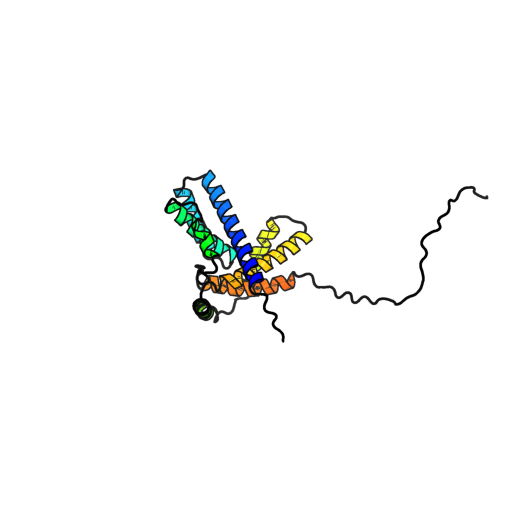 153 ? 9.903 -3.688 -3.539 1.00 81.38 153 GLN A C 1
ATOM 1136 O O . GLN A 1 153 ? 9.495 -4.671 -2.925 1.00 81.38 153 GLN A O 1
ATOM 1141 N N . SER A 1 154 ? 11.196 -3.399 -3.706 1.00 77.69 154 SER A N 1
ATOM 1142 C CA . SER A 1 154 ? 12.305 -4.252 -3.262 1.00 77.69 154 SER A CA 1
ATOM 1143 C C . SER A 1 154 ? 12.233 -4.591 -1.768 1.00 77.69 154 SER A C 1
ATOM 1145 O O . SER A 1 154 ? 12.468 -5.732 -1.375 1.00 77.69 154 SER A O 1
ATOM 1147 N N . ALA A 1 155 ? 11.864 -3.616 -0.931 1.00 75.06 155 ALA A N 1
ATOM 1148 C CA . ALA A 1 155 ? 11.777 -3.798 0.514 1.00 75.06 155 ALA A CA 1
ATOM 1149 C C . ALA A 1 155 ? 10.479 -4.470 0.983 1.00 75.06 155 ALA A C 1
ATOM 1151 O O . ALA A 1 155 ? 10.484 -5.169 1.991 1.00 75.06 155 ALA A O 1
ATOM 1152 N N . LEU A 1 156 ? 9.357 -4.238 0.298 1.00 79.19 156 LEU A N 1
ATOM 1153 C CA . LEU A 1 156 ? 8.043 -4.688 0.759 1.00 79.19 156 LEU A CA 1
ATOM 1154 C C . LEU A 1 156 ? 7.643 -6.050 0.185 1.00 79.19 156 LEU A C 1
ATOM 1156 O O . LEU A 1 156 ? 6.941 -6.800 0.867 1.00 79.19 156 LEU A O 1
ATOM 1160 N N . TRP A 1 157 ? 8.089 -6.417 -1.026 1.00 82.56 157 TRP A N 1
ATOM 1161 C CA . TRP A 1 157 ? 7.720 -7.719 -1.603 1.00 82.56 157 TRP A CA 1
ATOM 1162 C C . TRP A 1 157 ? 8.295 -8.875 -0.784 1.00 82.56 157 TRP A C 1
ATOM 1164 O O . TRP A 1 157 ? 7.674 -9.940 -0.732 1.00 82.56 157 TRP A O 1
ATOM 1174 N N . ASP A 1 158 ? 9.433 -8.653 -0.116 1.00 83.12 158 ASP A N 1
ATOM 1175 C CA . ASP A 1 158 ? 10.124 -9.628 0.723 1.00 83.12 158 ASP A CA 1
ATOM 1176 C C . ASP A 1 158 ? 9.939 -9.415 2.240 1.00 83.12 158 ASP A C 1
ATOM 1178 O O . ASP A 1 158 ? 10.526 -10.160 3.030 1.00 83.12 158 ASP A O 1
ATOM 1182 N N . ASP A 1 159 ? 9.079 -8.470 2.649 1.00 81.56 159 ASP A N 1
ATOM 1183 C CA . ASP A 1 159 ? 8.671 -8.276 4.044 1.00 81.56 159 ASP A CA 1
ATOM 1184 C C . ASP A 1 159 ? 7.418 -9.131 4.361 1.00 81.56 159 ASP A C 1
ATOM 1186 O O . ASP A 1 159 ? 6.339 -8.903 3.794 1.00 81.56 159 ASP A O 1
ATOM 1190 N N . PRO A 1 160 ? 7.507 -10.129 5.261 1.00 76.94 160 PRO A N 1
ATOM 1191 C CA . PRO A 1 160 ? 6.376 -10.973 5.648 1.00 76.94 160 PRO A CA 1
ATOM 1192 C C . PRO A 1 160 ? 5.289 -10.237 6.448 1.00 76.94 160 PRO A C 1
ATOM 1194 O O . PRO A 1 160 ? 4.182 -10.753 6.563 1.00 76.94 160 PRO A O 1
ATOM 1197 N N . ARG A 1 161 ? 5.561 -9.043 6.991 1.00 75.62 161 ARG A N 1
ATOM 1198 C CA . ARG A 1 161 ? 4.570 -8.240 7.732 1.00 75.62 161 ARG A CA 1
ATOM 1199 C C . ARG A 1 161 ? 3.559 -7.565 6.804 1.00 75.62 161 ARG A C 1
ATOM 1201 O O . ARG A 1 161 ? 2.477 -7.191 7.251 1.00 75.62 161 ARG A O 1
ATOM 1208 N N . ILE A 1 162 ? 3.901 -7.409 5.523 1.00 74.62 162 ILE A N 1
ATOM 1209 C CA . ILE A 1 162 ? 2.983 -6.914 4.495 1.00 74.62 162 ILE A CA 1
ATOM 1210 C C . ILE A 1 162 ? 2.026 -8.033 4.106 1.00 74.62 162 ILE A C 1
ATOM 1212 O O . ILE A 1 162 ? 2.445 -9.112 3.715 1.00 74.62 162 ILE A O 1
ATOM 1216 N N . THR A 1 163 ? 0.725 -7.806 4.182 1.00 65.44 163 THR A N 1
ATOM 1217 C CA . THR A 1 163 ? -0.287 -8.841 3.913 1.00 65.44 163 THR A CA 1
ATOM 1218 C C . THR A 1 163 ? -0.629 -8.932 2.424 1.00 65.44 163 THR A C 1
ATOM 1220 O O . THR A 1 163 ? -1.776 -9.123 2.052 1.00 65.44 163 THR A O 1
ATOM 1223 N N . ALA A 1 164 ? 0.379 -8.789 1.562 1.00 72.00 164 ALA A N 1
ATOM 1224 C CA . ALA A 1 164 ? 0.232 -9.013 0.132 1.00 72.00 164 ALA A CA 1
ATOM 1225 C C . ALA A 1 164 ? 0.172 -10.522 -0.132 1.00 72.00 164 ALA A C 1
ATOM 1227 O O . ALA A 1 164 ? 1.032 -1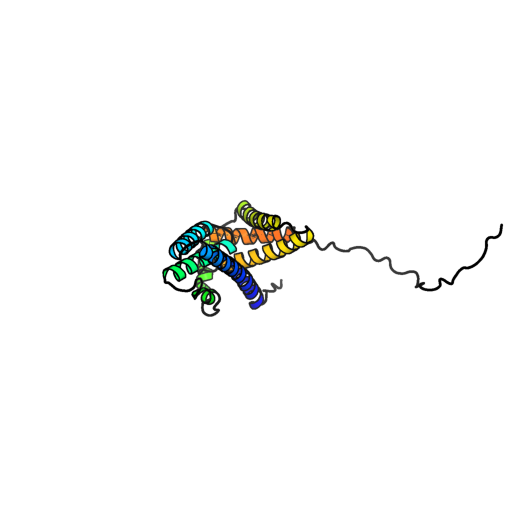1.278 0.349 1.00 72.00 164 ALA A O 1
ATOM 1228 N N . ASP A 1 165 ? -0.827 -10.956 -0.900 1.00 78.25 165 ASP A N 1
ATOM 1229 C CA . ASP A 1 165 ? -0.882 -12.330 -1.387 1.00 78.25 165 ASP A CA 1
ATOM 1230 C C . ASP A 1 165 ? 0.324 -12.643 -2.298 1.00 78.25 165 ASP A C 1
ATOM 1232 O O . ASP A 1 165 ? 1.104 -11.766 -2.695 1.00 78.25 165 ASP A O 1
ATOM 1236 N N . LEU A 1 166 ? 0.533 -13.928 -2.594 1.00 80.12 166 LEU A N 1
ATOM 1237 C CA . LEU A 1 166 ? 1.684 -14.349 -3.395 1.00 80.12 166 LEU A CA 1
ATOM 1238 C C . LEU A 1 166 ? 1.690 -13.721 -4.790 1.00 80.12 166 LEU A C 1
ATOM 1240 O O . LEU A 1 166 ? 2.773 -13.481 -5.325 1.00 80.12 166 LEU A O 1
ATOM 1244 N N . ASP A 1 167 ? 0.526 -13.443 -5.368 1.00 76.19 167 ASP A N 1
ATOM 1245 C CA . ASP A 1 167 ? 0.427 -12.857 -6.695 1.00 76.19 167 ASP A CA 1
ATOM 1246 C C . ASP A 1 167 ? 0.762 -11.366 -6.649 1.00 76.19 167 ASP A C 1
ATOM 1248 O O . ASP A 1 167 ? 1.643 -10.940 -7.389 1.00 76.19 167 ASP A O 1
ATOM 1252 N N . ALA A 1 168 ? 0.229 -10.595 -5.702 1.00 76.44 168 ALA A N 1
ATOM 1253 C CA . ALA A 1 168 ? 0.629 -9.212 -5.450 1.00 76.44 168 ALA A CA 1
ATOM 1254 C C . ALA A 1 168 ? 2.144 -9.094 -5.210 1.00 76.44 168 ALA A C 1
ATOM 1256 O O . ALA A 1 168 ? 2.803 -8.250 -5.814 1.00 76.44 168 ALA A O 1
ATOM 1257 N N . ARG A 1 169 ? 2.748 -9.998 -4.428 1.00 82.81 169 ARG A N 1
ATOM 1258 C CA . ARG A 1 169 ? 4.211 -10.022 -4.215 1.00 82.81 169 ARG A CA 1
ATOM 1259 C C . ARG A 1 169 ? 4.996 -10.330 -5.485 1.00 82.81 169 ARG A C 1
ATOM 1261 O O . ARG A 1 169 ? 6.055 -9.746 -5.712 1.00 82.81 169 ARG A O 1
ATOM 1268 N N . ARG A 1 170 ? 4.493 -11.231 -6.329 1.00 80.69 170 ARG A N 1
ATOM 1269 C CA . ARG A 1 170 ? 5.071 -11.511 -7.651 1.00 80.69 170 ARG A CA 1
ATOM 1270 C C . ARG A 1 170 ? 4.966 -10.298 -8.570 1.00 80.69 170 ARG A C 1
ATOM 1272 O O . ARG A 1 170 ? 5.943 -9.990 -9.249 1.00 80.69 170 ARG A O 1
ATOM 1279 N N . LEU A 1 171 ? 3.839 -9.585 -8.544 1.00 77.19 171 LEU A N 1
ATOM 1280 C CA . LEU A 1 171 ? 3.641 -8.337 -9.284 1.00 77.19 171 LEU A CA 1
ATOM 1281 C C . LEU A 1 171 ? 4.574 -7.227 -8.774 1.00 77.19 171 LEU A C 1
ATOM 1283 O O . LEU A 1 171 ? 5.152 -6.527 -9.592 1.00 77.19 171 LEU A O 1
ATOM 1287 N N . MET A 1 172 ? 4.798 -7.105 -7.462 1.00 80.12 172 MET A N 1
ATOM 1288 C CA . MET A 1 172 ? 5.763 -6.155 -6.887 1.00 80.12 172 MET A CA 1
ATOM 1289 C C . MET A 1 172 ? 7.207 -6.509 -7.272 1.00 80.12 172 MET A C 1
ATOM 1291 O O . MET A 1 172 ? 7.994 -5.651 -7.654 1.00 80.12 172 MET A O 1
ATOM 1295 N N . ARG A 1 173 ? 7.574 -7.794 -7.256 1.00 81.81 173 ARG A N 1
ATOM 1296 C CA . ARG A 1 173 ? 8.892 -8.229 -7.744 1.00 81.81 173 ARG A CA 1
ATOM 1297 C C . ARG A 1 173 ? 9.056 -7.987 -9.253 1.00 81.81 173 ARG A C 1
ATOM 1299 O O . ARG A 1 173 ? 10.143 -7.651 -9.713 1.00 81.81 173 ARG A O 1
ATOM 1306 N N . ALA A 1 174 ? 7.989 -8.155 -10.034 1.00 75.75 174 ALA A N 1
ATOM 1307 C CA . ALA A 1 174 ? 7.965 -7.831 -11.461 1.00 75.75 174 ALA A CA 1
ATOM 1308 C C . ALA A 1 174 ? 8.083 -6.329 -11.722 1.00 75.75 174 ALA A C 1
ATOM 1310 O O . ALA A 1 174 ? 8.827 -5.899 -12.604 1.00 75.75 174 ALA A O 1
ATOM 1311 N N . GLY A 1 175 ? 7.332 -5.544 -10.953 1.00 73.69 175 GLY A N 1
ATOM 1312 C CA . GLY A 1 175 ? 7.299 -4.097 -11.019 1.00 73.69 175 GLY A CA 1
ATOM 1313 C C . GLY A 1 175 ? 8.666 -3.506 -10.712 1.00 73.69 175 GLY A C 1
ATOM 1314 O O . GLY A 1 175 ? 9.111 -2.660 -11.475 1.00 73.69 175 GLY A O 1
ATOM 1315 N N . GLU A 1 176 ? 9.394 -4.020 -9.714 1.00 80.31 176 GLU A N 1
ATOM 1316 C CA . GLU A 1 176 ? 10.776 -3.618 -9.411 1.00 80.31 176 GLU A CA 1
ATOM 1317 C C . GLU A 1 176 ? 11.663 -3.655 -10.670 1.00 80.31 176 GLU A C 1
ATOM 1319 O O . GLU A 1 176 ? 12.384 -2.696 -10.970 1.00 80.31 176 GLU A O 1
ATOM 1324 N N . LEU A 1 177 ? 11.559 -4.730 -11.458 1.00 72.62 177 LEU A N 1
ATOM 1325 C CA . LEU A 1 177 ? 12.321 -4.901 -12.694 1.00 72.62 177 LEU A CA 1
ATOM 1326 C C . LEU A 1 177 ? 11.883 -3.909 -13.787 1.00 72.62 177 LEU A C 1
ATOM 1328 O O . LEU A 1 177 ? 12.727 -3.246 -14.391 1.00 72.62 177 LEU A O 1
ATOM 1332 N N . GLY A 1 178 ? 10.576 -3.763 -14.024 1.00 73.62 178 GLY A N 1
ATOM 1333 C CA . GLY A 1 178 ? 10.051 -2.831 -15.035 1.00 73.62 178 GLY A CA 1
ATOM 1334 C C . GLY A 1 178 ? 10.304 -1.367 -14.704 1.00 73.62 178 GLY A C 1
ATOM 1335 O O . GLY A 1 178 ? 10.667 -0.584 -15.581 1.00 73.62 178 GLY A O 1
ATOM 1336 N N . LEU A 1 179 ? 10.178 -1.001 -13.431 1.00 76.88 179 LEU A N 1
ATOM 1337 C CA . LEU A 1 179 ? 10.490 0.332 -12.936 1.00 76.88 179 LEU A CA 1
ATOM 1338 C C . LEU A 1 179 ? 11.978 0.634 -13.089 1.00 76.88 179 LEU A C 1
ATOM 1340 O O . LEU A 1 179 ? 12.324 1.734 -13.509 1.00 76.88 179 LEU A O 1
ATOM 1344 N N . SER A 1 180 ? 12.852 -0.343 -12.829 1.00 79.44 180 SER A N 1
ATOM 1345 C CA . SER A 1 180 ? 14.295 -0.195 -13.049 1.00 79.44 180 SER A CA 1
ATOM 1346 C C . SER A 1 180 ? 14.615 0.061 -14.525 1.00 79.44 180 SER A C 1
ATOM 1348 O O . SER A 1 180 ? 15.343 1.001 -14.844 1.00 79.44 180 SER A O 1
ATOM 1350 N N . LEU A 1 181 ? 14.013 -0.707 -15.442 1.00 80.06 181 LEU A N 1
ATOM 1351 C CA . LEU A 1 181 ? 14.148 -0.483 -16.888 1.00 80.06 181 LEU A CA 1
ATOM 1352 C C . LEU A 1 181 ? 13.627 0.899 -17.304 1.00 80.06 181 LEU A C 1
ATOM 1354 O O . LEU A 1 181 ? 14.257 1.593 -18.106 1.00 80.06 181 LEU A O 1
ATOM 1358 N N . ARG A 1 182 ? 12.492 1.327 -16.742 1.00 80.81 182 ARG A N 1
ATOM 1359 C CA . ARG A 1 182 ? 11.906 2.632 -17.050 1.00 80.81 182 ARG A CA 1
ATOM 1360 C C . ARG A 1 182 ? 12.745 3.784 -16.512 1.00 80.81 182 ARG A C 1
ATOM 1362 O O . ARG A 1 182 ? 12.952 4.761 -17.229 1.00 80.81 182 ARG A O 1
ATOM 1369 N N . LEU A 1 183 ? 13.267 3.662 -15.296 1.00 82.62 183 LEU A N 1
ATOM 1370 C CA . LEU A 1 183 ? 14.159 4.642 -14.690 1.00 82.62 183 LEU A CA 1
ATOM 1371 C C . LEU A 1 183 ? 15.399 4.867 -15.569 1.00 82.62 183 LEU A C 1
ATOM 1373 O O . LEU A 1 183 ? 15.768 6.015 -15.810 1.00 82.62 183 LEU A O 1
ATOM 1377 N N . GLU A 1 184 ? 15.998 3.805 -16.117 1.00 82.38 184 GLU A N 1
ATOM 1378 C CA . GLU A 1 184 ? 17.108 3.926 -17.076 1.00 82.38 184 GLU A CA 1
ATOM 1379 C C . GLU A 1 184 ? 16.714 4.660 -18.367 1.00 82.38 184 GLU A C 1
ATOM 1381 O O . GLU A 1 184 ? 17.514 5.419 -18.915 1.00 82.38 184 GLU A O 1
ATOM 1386 N N . ALA A 1 185 ? 15.476 4.498 -18.838 1.00 81.50 185 ALA A N 1
ATOM 1387 C CA . ALA A 1 185 ? 14.978 5.202 -20.019 1.00 81.50 185 ALA A CA 1
ATOM 1388 C C . ALA A 1 185 ? 14.688 6.698 -19.772 1.00 81.50 185 ALA A C 1
ATOM 1390 O O . ALA A 1 185 ? 14.756 7.488 -20.714 1.00 81.50 185 ALA A O 1
ATOM 1391 N N . VAL A 1 186 ? 14.346 7.087 -18.537 1.00 77.44 186 VAL A N 1
ATOM 1392 C CA . VAL A 1 186 ? 14.020 8.479 -18.157 1.00 77.44 186 VAL A CA 1
ATOM 1393 C C . VAL A 1 186 ? 15.252 9.251 -17.676 1.00 77.44 186 VAL A C 1
ATOM 1395 O O . VAL A 1 186 ? 15.292 10.477 -17.797 1.00 77.44 186 VAL A O 1
ATOM 1398 N N . LYS A 1 187 ? 16.280 8.559 -17.164 1.00 76.00 187 LYS A N 1
ATOM 1399 C CA . LYS A 1 187 ? 17.533 9.192 -16.738 1.00 76.00 187 LYS A CA 1
ATOM 1400 C C . LYS A 1 187 ? 18.103 10.044 -17.879 1.00 76.00 187 LYS A C 1
ATOM 1402 O O . LYS A 1 187 ? 18.271 9.545 -18.996 1.00 76.00 187 LYS A O 1
ATOM 1407 N N . PRO A 1 188 ? 18.452 11.319 -17.622 1.00 59.78 188 PRO A N 1
ATOM 1408 C CA . PRO A 1 188 ? 19.068 12.150 -18.640 1.00 59.78 188 PRO A CA 1
ATOM 1409 C C . PRO A 1 188 ? 20.373 11.481 -19.064 1.00 59.78 188 PRO A C 1
ATOM 1411 O O . PRO A 1 188 ? 21.303 11.345 -18.262 1.00 59.78 188 PRO A O 1
ATOM 1414 N N . ARG A 1 189 ? 20.443 11.032 -20.325 1.00 59.16 189 ARG A N 1
ATOM 1415 C CA . ARG A 1 189 ? 21.692 10.524 -20.894 1.00 59.16 189 ARG A CA 1
ATOM 1416 C C . ARG A 1 189 ? 22.730 11.614 -20.686 1.00 59.16 189 ARG A C 1
ATOM 1418 O O . ARG A 1 189 ? 22.553 12.731 -21.174 1.00 59.16 189 ARG A O 1
ATOM 1425 N N . LYS A 1 190 ? 23.809 11.302 -19.963 1.00 49.91 190 LYS A N 1
ATOM 1426 C CA . LYS A 1 190 ? 25.010 12.134 -19.999 1.00 49.91 190 LYS A CA 1
ATOM 1427 C C . LYS A 1 190 ? 25.414 12.182 -21.465 1.00 49.91 190 LYS A C 1
ATOM 1429 O O . LYS A 1 190 ? 25.979 11.224 -21.975 1.00 49.91 190 LYS A O 1
ATOM 1434 N N . THR A 1 191 ? 25.076 13.263 -22.159 1.00 44.16 191 THR A N 1
ATOM 1435 C CA . THR A 1 191 ? 25.717 13.591 -23.423 1.00 44.16 191 THR A CA 1
ATOM 1436 C C . THR A 1 191 ? 27.199 13.624 -23.110 1.00 44.16 191 THR A C 1
ATOM 1438 O O . THR A 1 191 ? 27.652 14.516 -22.386 1.00 44.16 191 THR A O 1
ATOM 1441 N N . GLU A 1 192 ? 27.934 12.621 -23.587 1.00 43.00 192 GLU A N 1
ATOM 1442 C CA . GLU A 1 192 ? 29.377 12.698 -23.701 1.00 43.00 192 GLU A CA 1
ATOM 1443 C C . GLU A 1 192 ? 29.670 14.014 -24.413 1.00 43.00 192 GLU A C 1
ATOM 1445 O O . GLU A 1 192 ? 29.434 14.184 -25.608 1.00 43.00 192 GLU A O 1
ATOM 1450 N N . ARG A 1 193 ? 30.126 15.008 -23.649 1.00 42.75 193 ARG A N 1
ATOM 1451 C CA . ARG A 1 193 ? 30.744 16.208 -24.199 1.00 42.75 193 ARG A CA 1
ATOM 1452 C C . ARG A 1 193 ? 32.124 15.803 -24.717 1.00 42.75 193 ARG A C 1
ATOM 1454 O O . ARG A 1 193 ? 33.146 16.264 -24.230 1.00 42.75 193 ARG A O 1
ATOM 1461 N N . THR A 1 194 ? 32.165 14.965 -25.745 1.00 44.06 194 THR A N 1
ATOM 1462 C CA . THR A 1 194 ? 33.275 14.910 -26.693 1.00 44.06 194 THR A CA 1
ATOM 1463 C C . THR A 1 194 ? 33.089 16.070 -27.665 1.00 44.06 194 THR A C 1
ATOM 1465 O O . THR A 1 194 ? 32.690 15.926 -28.814 1.00 44.06 194 THR A O 1
ATOM 1468 N N . ARG A 1 195 ? 33.374 17.282 -27.179 1.00 41.81 195 ARG A N 1
ATOM 1469 C CA . ARG A 1 195 ? 33.714 18.408 -28.050 1.00 41.81 195 ARG A CA 1
ATOM 1470 C C . ARG A 1 195 ? 35.098 18.893 -27.660 1.00 41.81 195 ARG A C 1
ATOM 1472 O O . ARG A 1 195 ? 35.268 19.770 -26.821 1.00 41.81 195 ARG A O 1
ATOM 1479 N N . SER A 1 196 ? 36.069 18.195 -28.239 1.00 39.72 196 SER A N 1
ATOM 1480 C CA . SER A 1 196 ? 37.313 18.720 -28.791 1.00 39.72 196 SER A CA 1
ATOM 1481 C C . SER A 1 196 ? 37.567 20.187 -28.440 1.00 39.72 196 SER A C 1
ATOM 1483 O O . SER A 1 196 ? 37.048 21.088 -29.095 1.00 39.72 196 SER A O 1
ATOM 1485 N N . GLN A 1 197 ? 38.381 20.433 -27.413 1.00 36.84 197 GLN A N 1
ATOM 1486 C CA . GLN A 1 197 ? 39.052 21.722 -27.277 1.00 36.84 197 GLN A CA 1
ATOM 1487 C C . GLN A 1 197 ? 39.960 21.927 -28.499 1.00 36.84 197 GLN A C 1
ATOM 1489 O O . GLN A 1 197 ? 40.861 21.108 -28.704 1.00 36.84 197 GLN A O 1
ATOM 1494 N N . PRO A 1 198 ? 39.842 23.028 -29.260 1.00 37.03 198 PRO A N 1
ATOM 1495 C CA . PRO A 1 198 ? 40.986 23.526 -29.995 1.00 37.03 198 PRO A CA 1
ATOM 1496 C C . PRO A 1 198 ? 41.937 24.165 -28.976 1.00 37.03 198 PRO A C 1
ATOM 1498 O O . PRO A 1 198 ? 41.584 25.097 -28.249 1.00 37.03 198 PRO A O 1
ATOM 1501 N N . LYS A 1 199 ? 43.157 23.632 -28.893 1.00 41.12 199 LYS A N 1
ATOM 1502 C CA . LYS A 1 199 ? 44.250 24.238 -28.132 1.00 41.12 199 LYS A CA 1
ATOM 1503 C C . LYS A 1 199 ? 44.602 25.606 -28.738 1.00 41.12 199 LYS A C 1
ATOM 1505 O O . LYS A 1 199 ? 45.007 25.673 -29.887 1.00 41.12 199 LYS A O 1
ATOM 1510 N N . ARG A 1 200 ? 44.524 26.636 -27.887 1.00 38.06 200 ARG A N 1
ATOM 1511 C CA . ARG A 1 200 ? 45.370 27.847 -27.798 1.00 38.06 200 ARG A CA 1
ATOM 1512 C C . ARG A 1 200 ? 45.602 28.704 -29.058 1.00 38.06 200 ARG A C 1
ATOM 1514 O O . ARG A 1 200 ? 46.363 28.334 -29.940 1.00 38.06 200 ARG A O 1
ATOM 1521 N N . GLY A 1 201 ? 45.168 29.965 -28.964 1.00 34.25 201 GLY A N 1
ATOM 1522 C CA . GLY A 1 201 ? 45.822 31.105 -29.618 1.00 34.25 201 GLY A CA 1
ATOM 1523 C C . GLY A 1 201 ? 45.093 32.437 -29.391 1.00 34.25 201 GLY A C 1
ATOM 1524 O O . GLY A 1 201 ? 44.038 32.640 -29.971 1.00 34.25 201 GLY A O 1
ATOM 1525 N N . GLY A 1 202 ? 45.665 33.342 -28.579 1.00 30.25 202 GLY A N 1
ATOM 1526 C CA . GLY A 1 202 ? 45.263 34.763 -28.466 1.00 30.25 202 GLY A CA 1
ATOM 1527 C C . GLY A 1 202 ? 44.365 35.082 -27.262 1.00 30.25 202 GLY A C 1
ATOM 1528 O O . GLY A 1 202 ? 43.153 34.959 -27.336 1.00 30.25 202 GLY A O 1
ATOM 1529 N N . VAL A 1 203 ? 44.903 35.299 -26.058 1.00 35.22 203 VAL A N 1
ATOM 1530 C CA . VAL A 1 203 ? 45.382 36.600 -25.533 1.00 35.22 203 VAL A CA 1
ATOM 1531 C C . VAL A 1 203 ? 44.278 37.671 -25.468 1.00 35.22 203 VAL A C 1
ATOM 1533 O O . VAL A 1 203 ? 44.001 38.376 -26.429 1.00 35.22 203 VAL A O 1
ATOM 1536 N N . TRP A 1 204 ? 43.684 37.758 -24.275 1.00 34.91 204 TRP A N 1
ATOM 1537 C CA . TRP A 1 204 ? 43.098 38.919 -23.598 1.00 34.91 204 TRP A CA 1
ATOM 1538 C C . TRP A 1 204 ? 43.103 40.266 -24.341 1.00 34.91 204 TRP A C 1
ATOM 1540 O O . TRP A 1 204 ? 44.151 40.886 -24.503 1.00 34.91 204 TRP A O 1
ATOM 1550 N N . LYS A 1 205 ? 41.907 40.800 -24.618 1.00 32.75 205 LYS A N 1
ATOM 1551 C CA . LYS A 1 205 ? 41.648 42.248 -24.663 1.00 32.75 205 LYS A CA 1
ATOM 1552 C C . LYS A 1 205 ? 40.224 42.535 -24.184 1.00 32.75 205 LYS A C 1
ATOM 1554 O O . LYS A 1 205 ? 39.279 42.551 -24.961 1.00 32.75 205 LYS A O 1
ATOM 1559 N N . TRP A 1 206 ? 40.093 42.783 -22.886 1.00 36.03 206 TRP A N 1
ATOM 1560 C CA . TRP A 1 206 ? 39.094 43.719 -22.379 1.00 36.03 206 TRP A CA 1
ATOM 1561 C C . TRP A 1 206 ? 39.802 45.053 -22.109 1.00 36.03 206 TRP A C 1
ATOM 1563 O O . TRP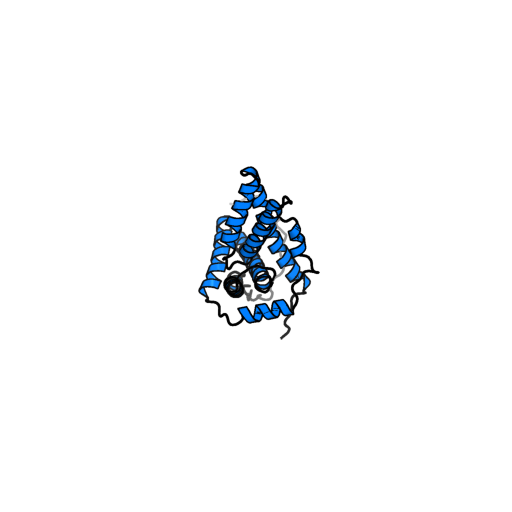 A 1 206 ? 40.978 45.056 -21.750 1.00 36.03 206 TRP A O 1
ATOM 1573 N N . LEU A 1 207 ? 39.045 46.148 -22.237 1.00 34.34 207 LEU A N 1
ATOM 1574 C CA . LEU A 1 207 ? 39.348 47.522 -21.801 1.00 34.34 207 LEU A CA 1
ATOM 1575 C C . LEU A 1 207 ? 40.185 48.395 -22.753 1.00 34.34 207 LEU A C 1
ATOM 1577 O O . LEU A 1 207 ? 41.399 48.514 -22.621 1.00 34.34 207 LEU A O 1
ATOM 1581 N N . ARG A 1 208 ? 39.485 49.105 -23.648 1.00 34.03 208 ARG A N 1
ATOM 1582 C C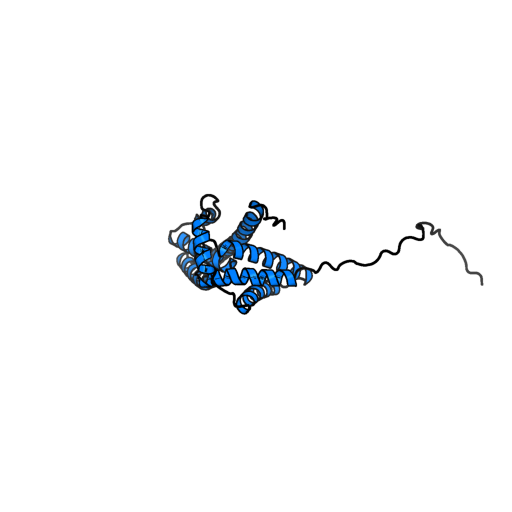A . ARG A 1 208 ? 39.601 50.566 -23.858 1.00 34.03 208 ARG A CA 1
ATOM 1583 C C . ARG A 1 208 ? 38.553 50.996 -24.885 1.00 34.03 208 ARG A C 1
ATOM 1585 O O . ARG A 1 208 ? 38.815 51.001 -26.080 1.00 34.03 208 ARG A O 1
ATOM 1592 N N . ALA A 1 209 ? 37.373 51.360 -24.400 1.00 33.22 209 ALA A N 1
ATOM 1593 C CA . ALA A 1 209 ? 36.537 52.329 -25.092 1.00 33.22 209 ALA A CA 1
ATOM 1594 C C . ALA A 1 209 ? 36.786 53.681 -24.411 1.00 33.22 209 ALA A C 1
ATOM 1596 O O . ALA A 1 209 ? 36.375 53.852 -23.262 1.00 33.22 209 ALA A O 1
ATOM 1597 N N . PRO A 1 210 ? 37.509 54.619 -25.037 1.00 36.03 210 PRO A N 1
ATOM 1598 C CA . PRO A 1 210 ? 37.379 56.023 -24.711 1.00 36.03 210 PRO A CA 1
ATOM 1599 C C . PRO A 1 210 ? 36.304 56.655 -25.605 1.00 36.03 210 PRO A C 1
ATOM 1601 O O . PRO A 1 210 ? 36.301 56.458 -26.816 1.00 36.03 210 PRO A O 1
ATOM 1604 N N . PHE A 1 211 ? 35.392 57.377 -24.953 1.00 32.84 211 PHE A N 1
ATOM 1605 C CA . PHE A 1 211 ? 34.703 58.582 -25.425 1.00 32.84 211 PHE A CA 1
ATOM 1606 C C . PHE A 1 211 ? 35.066 59.045 -26.852 1.00 32.84 211 PHE A C 1
ATOM 1608 O O . PHE A 1 211 ? 36.164 59.555 -27.070 1.00 32.84 211 PHE A O 1
ATOM 1615 N N . GLU A 1 212 ? 34.112 58.982 -27.783 1.00 36.97 212 GLU A N 1
ATOM 1616 C CA . GLU A 1 212 ? 34.088 59.897 -28.928 1.00 36.97 212 GLU A CA 1
ATOM 1617 C C . GLU A 1 212 ? 33.263 61.132 -28.556 1.00 36.97 212 GLU A C 1
ATOM 1619 O O . GLU A 1 212 ? 32.129 61.009 -28.081 1.00 36.97 212 GLU A O 1
ATOM 1624 N N . PRO A 1 213 ? 33.803 62.331 -28.809 1.00 37.03 213 PRO A N 1
ATOM 1625 C CA . PRO A 1 213 ? 32.958 63.361 -29.381 1.00 37.03 213 PRO A CA 1
ATOM 1626 C C . PRO A 1 213 ? 33.593 64.011 -30.616 1.00 37.03 213 PRO A C 1
ATOM 1628 O O . PRO A 1 213 ? 34.810 64.146 -30.720 1.00 37.03 213 PRO A O 1
ATOM 1631 N N . TRP A 1 214 ? 32.685 64.531 -31.447 1.00 28.62 214 TRP A N 1
ATOM 1632 C CA . TRP A 1 214 ? 32.848 65.611 -32.426 1.00 28.62 214 TRP A CA 1
ATOM 1633 C C . TRP A 1 214 ? 33.227 65.255 -33.885 1.00 28.62 214 TRP A C 1
ATOM 1635 O O . TRP A 1 214 ? 34.363 64.955 -34.234 1.00 28.62 214 TRP A O 1
ATOM 1645 N N . ALA A 1 215 ? 32.207 65.483 -34.723 1.00 34.94 215 ALA A N 1
ATOM 1646 C CA . ALA A 1 215 ? 32.198 66.070 -36.066 1.00 34.94 215 ALA A CA 1
ATOM 1647 C C . ALA A 1 215 ? 32.753 65.286 -37.265 1.00 34.94 215 ALA A C 1
ATOM 1649 O O . ALA A 1 215 ? 33.940 65.288 -37.587 1.00 34.94 215 ALA A O 1
ATOM 1650 N N . SER A 1 216 ? 31.788 64.774 -38.029 1.00 39.50 216 SER A N 1
ATOM 1651 C CA . SER A 1 216 ? 31.568 65.070 -39.448 1.00 39.50 216 SER A CA 1
ATOM 1652 C C . SER A 1 216 ? 32.617 65.970 -40.119 1.00 39.50 216 SER A C 1
ATOM 1654 O O . SER A 1 216 ? 32.649 67.181 -39.899 1.00 39.50 216 SER A O 1
ATOM 1656 N N . ARG A 1 217 ? 33.395 65.383 -41.032 1.00 35.88 217 ARG A N 1
ATOM 1657 C CA . ARG A 1 217 ? 33.902 66.077 -42.220 1.00 35.88 217 ARG A CA 1
ATOM 1658 C C . ARG A 1 217 ? 33.173 65.515 -43.436 1.00 35.88 217 ARG A C 1
ATOM 1660 O O . ARG A 1 217 ? 33.464 64.402 -43.868 1.00 35.88 217 ARG A O 1
ATOM 1667 N N . ALA A 1 218 ? 32.218 66.287 -43.932 1.00 37.66 218 ALA A N 1
ATOM 1668 C CA . ALA A 1 218 ? 32.139 66.589 -45.353 1.00 37.66 218 ALA A CA 1
ATOM 1669 C C . ALA A 1 218 ? 32.658 68.024 -45.500 1.00 37.66 218 ALA A C 1
ATOM 1671 O O . ALA A 1 218 ? 32.359 68.825 -44.581 1.00 37.66 218 ALA A O 1
#

Radius of gyration: 26.55 Å; chains: 1; bounding box: 65×86×66 Å

Sequence (218 aa):
MTSTSPPVGIADSIVASAAAAAIIEVHEEIHGLARHAGRAGVVARLRERAAELAHSGAAREQLKSRALEAAADDLAWGRAALSNWPTFFAEELRPSPESRAELRRLVTPYQPADAVAASVAASIEARLLQDGGDSFTAARQLTERLSDEIVLQSALWDDPRITADLDARRLMRAGELGLSLRLEAVKPRKTERTRSQPKRGGVWKWLRAPFEPWASRA